Protein AF-0000000073589039 (afdb_homodimer)

Secondary structure (DSSP, 8-state):
-HHHHHHHHHHHHHHHHIIIIITGGGS-SSSSS-HHHHHHHHHHHT-HHHHS--HHHHHHHHHIIIIIHHHHHHHHHHHHH---GGGHHHHHHHHHHHHHHHHHHHHHHHH--GGG-SS----SHHHHHHHHHHHTHHHHHHHHHHHHHHH-TTTS--------/-HHHHHHHHHHHHHHHHIIIIITGGGS-SSSSS-HHHHHHHHHHHT-HHHHS--HHHHHHHHHIIIIIHHHHHHHHHHHHH---GGGHHHHHHHHHHHHHHHHHHHHHHHH--GGG-SS----SHHHHHHHHHHHTHHHHHHHHHHHHHHH-TTTS--------

InterPro domains:
  IPR016964 Sigma intracellular receptor 2 [PIRSF031032] (6-163)
  IPR033118 EXPERA domain [PF05241] (36-149)
  IPR033118 EXPERA domain [PS51751] (3-146)
  IPR051987 Sigma-2 receptor-like [PTHR31204] (6-161)

pLDDT: mean 91.88, std 12.96, range [37.34, 98.94]

Nearest PDB structures (foldseek):
  7m96-assembly1_A  TM=9.604E-01  e=4.848E-14  Bos taurus
  7m94-assembly1_A  TM=9.578E-01  e=1.243E-13  Bos taurus
  7m96-assembly2_C  TM=9.508E-01  e=1.515E-13  Bos taurus
  7mfi-assembly2_C  TM=9.518E-01  e=3.884E-13  Bos taurus
  7m93-assembly2_C  TM=9.582E-01  e=7.396E-13  Bos taurus

Organism: Cairina moschata (NCBI:txid8855)

Solvent-accessible surface area (backbone atoms only — not comparable to full-atom values): 17616 Å² total; per-residue (Å²): 116,65,64,40,49,52,51,19,50,52,29,56,55,43,52,60,47,37,66,60,44,66,44,43,70,78,48,74,85,69,79,76,62,67,58,62,56,41,50,48,50,27,62,74,42,26,36,32,53,67,76,58,55,48,44,36,56,43,39,52,43,49,45,39,63,71,52,44,53,68,40,27,62,55,50,22,48,40,35,66,70,49,90,51,52,82,49,37,63,60,42,38,44,49,19,33,33,44,37,47,54,42,49,23,51,52,34,29,58,73,64,47,80,41,85,79,48,93,46,63,39,43,84,46,71,66,42,31,50,53,38,44,62,69,52,45,60,66,31,53,51,30,49,50,50,34,50,42,43,71,65,33,65,85,49,35,75,69,74,72,73,73,83,121,116,66,65,39,50,53,51,19,51,52,30,56,55,42,51,58,47,38,65,58,42,66,43,44,70,78,47,73,85,62,80,75,63,65,56,62,55,41,51,50,50,26,63,75,44,25,37,32,54,68,76,58,55,48,42,36,57,42,40,51,42,49,43,38,62,70,52,46,52,67,40,28,62,56,51,22,48,41,34,66,70,49,92,50,53,82,49,37,62,60,43,38,43,48,18,32,33,44,37,48,54,42,48,23,51,50,34,30,59,72,64,49,80,38,85,79,47,93,45,64,40,45,82,47,72,67,42,29,49,54,39,45,62,71,52,44,59,65,31,52,50,31,49,49,50,33,50,43,42,71,66,32,67,85,47,34,75,68,74,74,73,72,83,123

Sequence (328 aa):
FFIPRLFALYFVSHVPISLLIDLQPLLPAAGLYPRSLLEWYAVTFRDPMMMQPPEWFKAFMYCEAFLQMPFFPIAAYAFIKGGCKWIRTPAIIYSTHVATSLVAILAHILFHDFSKSEHLGPRTQQERLILLSVYIPYLLIPLLILFTMLYSPQYNQVEKRKRKFFIPRLFALYFVSHVPISLLIDLQPLLPAAGLYPRSLLEWYAVTFRDPMMMQPPEWFKAFMYCEAFLQMPFFPIAAYAFIKGG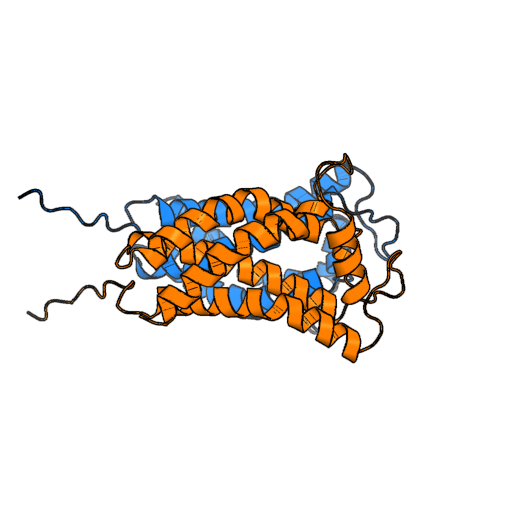CKWIRTPAIIYSTHVATSLVAILAHILFHDFSKSEHLGPRTQQERLILLSVYIPYLLIPLLILFTMLYSPQYNQVEKRKRK

Structure (mmCIF, N/CA/C/O backbone):
data_AF-0000000073589039-model_v1
#
loop_
_entity.id
_entity.type
_entity.pdbx_description
1 polymer 'Transmembrane protein 97'
#
loop_
_atom_site.group_PDB
_atom_site.id
_atom_site.type_symbol
_atom_site.label_atom_id
_atom_site.label_alt_id
_atom_site.label_comp_id
_atom_site.label_asym_id
_atom_site.label_entity_id
_atom_site.label_seq_id
_atom_site.pdbx_PDB_ins_code
_atom_site.Cartn_x
_atom_site.Cartn_y
_atom_site.Cartn_z
_atom_site.occupancy
_atom_site.B_iso_or_equiv
_atom_site.auth_seq_id
_atom_site.auth_comp_id
_atom_site.auth_asym_id
_atom_site.auth_atom_id
_atom_site.pdbx_PDB_model_num
ATOM 1 N N . PHE A 1 1 ? 19.625 15.961 15.617 1 67 1 PHE A N 1
ATOM 2 C CA . PHE A 1 1 ? 20.641 16.016 14.57 1 67 1 PHE A CA 1
ATOM 3 C C . PHE A 1 1 ? 20.828 14.648 13.938 1 67 1 PHE A C 1
ATOM 5 O O . PHE A 1 1 ? 20.844 14.523 12.711 1 67 1 PHE A O 1
ATOM 12 N N . PHE A 1 2 ? 20.75 13.578 14.68 1 84.06 2 PHE A N 1
ATOM 13 C CA . PHE A 1 2 ? 21.062 12.234 14.195 1 84.06 2 PHE A CA 1
ATOM 14 C C . PHE A 1 2 ? 19.938 11.695 13.328 1 84.06 2 PHE A C 1
ATOM 16 O O . PHE A 1 2 ? 20.172 11.195 12.227 1 84.06 2 PHE A O 1
ATOM 23 N N . ILE A 1 3 ? 18.781 12.023 13.672 1 87.19 3 ILE A N 1
ATOM 24 C CA . ILE A 1 3 ? 17.625 11.422 13.008 1 87.19 3 ILE A CA 1
ATOM 25 C C . ILE A 1 3 ? 17.484 12 11.602 1 87.19 3 ILE A C 1
ATOM 27 O O . ILE A 1 3 ? 17.391 11.258 10.625 1 87.19 3 ILE A O 1
ATOM 31 N N . PRO A 1 4 ? 17.703 13.297 11.461 1 90.75 4 PRO A N 1
ATOM 32 C CA . PRO A 1 4 ? 17.609 13.844 10.102 1 90.75 4 PRO A CA 1
ATOM 33 C C . PRO A 1 4 ? 18.734 13.359 9.195 1 90.75 4 PRO A C 1
ATOM 35 O O . PRO A 1 4 ? 18.531 13.18 7.992 1 90.75 4 PRO A O 1
ATOM 38 N N . ARG A 1 5 ? 19.844 13.18 9.734 1 93.5 5 ARG A N 1
ATOM 39 C CA . ARG A 1 5 ? 20.969 12.672 8.953 1 93.5 5 ARG A CA 1
ATOM 40 C C . ARG A 1 5 ? 20.703 11.242 8.484 1 93.5 5 ARG A C 1
ATOM 42 O O . ARG A 1 5 ? 21.062 10.875 7.367 1 93.5 5 ARG A O 1
ATOM 49 N N . LEU A 1 6 ? 20.156 10.438 9.375 1 96.75 6 LEU A N 1
ATOM 50 C CA . LEU A 1 6 ? 19.781 9.07 9.023 1 96.75 6 LEU A CA 1
ATOM 51 C C . LEU A 1 6 ? 18.781 9.07 7.867 1 96.75 6 LEU A C 1
ATOM 53 O O . LEU A 1 6 ? 18.922 8.289 6.922 1 96.75 6 LEU A O 1
ATOM 57 N N . PHE A 1 7 ? 17.828 9.938 7.961 1 97.94 7 PHE A N 1
ATOM 58 C CA . PHE A 1 7 ? 16.844 10.039 6.902 1 97.94 7 PHE A CA 1
ATOM 59 C C . PHE A 1 7 ? 17.484 10.469 5.59 1 97.94 7 PHE A C 1
ATOM 61 O O . PHE A 1 7 ? 17.188 9.906 4.535 1 97.94 7 PHE A O 1
ATOM 68 N N . ALA A 1 8 ? 18.359 11.477 5.699 1 97.62 8 ALA A N 1
ATOM 69 C CA . ALA A 1 8 ? 19.047 11.945 4.5 1 97.62 8 ALA A CA 1
ATOM 70 C C . ALA A 1 8 ? 19.844 10.82 3.852 1 97.62 8 ALA A C 1
ATOM 72 O O . ALA A 1 8 ? 19.797 10.633 2.633 1 97.62 8 ALA A O 1
ATOM 73 N N . LEU A 1 9 ? 20.578 10.102 4.625 1 97.62 9 LEU A N 1
ATOM 74 C CA . LEU A 1 9 ? 21.359 8.992 4.117 1 97.62 9 LEU A CA 1
ATOM 75 C C . LEU A 1 9 ? 20.469 7.938 3.473 1 97.62 9 LEU A C 1
ATOM 77 O O . LEU A 1 9 ? 20.812 7.379 2.428 1 97.62 9 LEU A O 1
ATOM 81 N N . TYR A 1 10 ? 19.406 7.637 4.082 1 98.44 10 TYR A N 1
ATOM 82 C CA . TYR A 1 10 ? 18.438 6.688 3.555 1 98.44 10 TYR A CA 1
ATOM 83 C C . TYR A 1 10 ? 17.969 7.105 2.166 1 98.44 10 TYR A C 1
ATOM 85 O O . TYR A 1 10 ? 18 6.305 1.229 1 98.44 10 TYR A O 1
ATOM 93 N N . PHE A 1 11 ? 17.562 8.336 1.976 1 98.56 11 PHE A N 1
ATOM 94 C CA . PHE A 1 11 ? 17.016 8.797 0.703 1 98.56 11 PHE A CA 1
ATOM 95 C C . PHE A 1 11 ? 18.109 8.883 -0.353 1 98.56 11 PHE A C 1
ATOM 97 O O . PHE A 1 11 ? 17.891 8.523 -1.514 1 98.56 11 PHE A O 1
ATOM 104 N N . VAL A 1 12 ? 19.312 9.344 0.069 1 97.88 12 VAL A N 1
ATOM 105 C CA . VAL A 1 12 ? 20.406 9.453 -0.882 1 97.88 12 VAL A CA 1
ATOM 106 C C . VAL A 1 12 ? 20.797 8.07 -1.387 1 97.88 12 VAL A C 1
ATOM 108 O O . VAL A 1 12 ? 20.984 7.871 -2.59 1 97.88 12 VAL A O 1
ATOM 111 N N . SER A 1 13 ? 20.891 7.105 -0.497 1 97.06 13 SER A N 1
ATOM 112 C CA . SER A 1 13 ? 21.312 5.762 -0.884 1 97.06 13 SER A CA 1
ATOM 113 C C . SER A 1 13 ? 20.219 5.055 -1.687 1 97.06 13 SER A C 1
ATOM 115 O O . SER A 1 13 ? 20.516 4.141 -2.463 1 97.06 13 SER A O 1
ATOM 117 N N . HIS A 1 14 ? 19.016 5.434 -1.485 1 97.19 14 HIS A N 1
ATOM 118 C CA . HIS A 1 14 ? 17.906 4.77 -2.162 1 97.19 14 HIS A CA 1
ATOM 119 C C . HIS A 1 14 ? 17.906 5.09 -3.654 1 97.19 14 HIS A C 1
ATOM 121 O O . HIS A 1 14 ? 17.406 4.301 -4.461 1 97.19 14 HIS A O 1
ATOM 127 N N . VAL A 1 15 ? 18.453 6.27 -4.02 1 95.94 15 VAL A N 1
ATOM 128 C CA . VAL A 1 15 ? 18.453 6.684 -5.422 1 95.94 15 VAL A CA 1
ATOM 129 C C . VAL A 1 15 ? 19.25 5.684 -6.258 1 95.94 15 VAL A C 1
ATOM 131 O O . VAL A 1 15 ? 18.703 5.062 -7.176 1 95.94 15 VAL A O 1
ATOM 134 N N . PRO A 1 16 ? 20.547 5.402 -5.977 1 94 16 PRO A N 1
ATOM 135 C CA . PRO A 1 16 ? 21.266 4.434 -6.801 1 94 16 PRO A CA 1
ATOM 136 C C . PRO A 1 16 ? 20.734 3.012 -6.656 1 94 16 PRO A C 1
ATOM 138 O O . PRO A 1 16 ? 20.75 2.244 -7.621 1 94 16 PRO A O 1
ATOM 141 N N . ILE A 1 17 ? 20.25 2.58 -5.52 1 93.88 17 ILE A N 1
ATOM 142 C CA . ILE A 1 17 ? 19.719 1.24 -5.312 1 93.88 17 ILE A CA 1
ATOM 143 C C . ILE A 1 17 ? 18.469 1.038 -6.184 1 93.88 17 ILE A C 1
ATOM 145 O O . ILE A 1 17 ? 18.344 0.007 -6.844 1 93.88 17 ILE A O 1
ATOM 149 N N . SER A 1 18 ? 17.578 2.049 -6.164 1 95.06 18 SER A N 1
ATOM 150 C CA . SER A 1 18 ? 16.375 1.971 -6.98 1 95.06 18 SER A CA 1
ATOM 151 C C . SER A 1 18 ? 16.719 1.914 -8.469 1 95.06 18 SER A C 1
ATOM 153 O O . SER A 1 18 ? 16.125 1.124 -9.211 1 95.06 18 SER A O 1
ATOM 155 N N . LEU A 1 19 ? 17.703 2.666 -8.938 1 91.88 19 LEU A N 1
ATOM 156 C CA . LEU A 1 19 ? 18.062 2.74 -10.352 1 91.88 19 LEU A CA 1
ATOM 157 C C . LEU A 1 19 ? 18.797 1.48 -10.797 1 91.88 19 LEU A C 1
ATOM 159 O O . LEU A 1 19 ? 18.578 0.986 -11.906 1 91.88 19 LEU A O 1
ATOM 163 N N . LEU A 1 20 ? 19.578 0.882 -9.898 1 90.75 20 LEU A N 1
ATOM 164 C CA . LEU A 1 20 ? 20.469 -0.192 -10.305 1 90.75 20 LEU A CA 1
ATOM 165 C C . LEU A 1 20 ? 19.844 -1.557 -10.039 1 90.75 20 LEU A C 1
ATOM 167 O O . LEU A 1 20 ? 20.266 -2.559 -10.633 1 90.75 20 LEU A O 1
ATOM 171 N N . ILE A 1 21 ? 18.859 -1.586 -9.109 1 92.81 21 ILE A N 1
ATOM 172 C CA . ILE A 1 21 ? 18.328 -2.896 -8.742 1 92.81 21 ILE A CA 1
ATOM 173 C C . ILE A 1 21 ? 16.812 -2.885 -8.844 1 92.81 21 ILE A C 1
ATOM 175 O O . ILE A 1 21 ? 16.234 -3.539 -9.711 1 92.81 21 ILE A O 1
ATOM 179 N N . ASP A 1 22 ? 16.156 -2.021 -8.125 1 94.56 22 ASP A N 1
ATOM 180 C CA . ASP A 1 22 ? 14.719 -2.102 -7.895 1 94.56 22 ASP A CA 1
ATOM 181 C C . ASP A 1 22 ? 13.938 -1.902 -9.195 1 94.56 22 ASP A C 1
ATOM 183 O O . ASP A 1 22 ? 12.914 -2.547 -9.414 1 94.56 22 ASP A O 1
ATOM 187 N N . LEU A 1 23 ? 14.414 -1.067 -10.047 1 95.25 23 LEU A N 1
ATOM 188 C CA . LEU A 1 23 ? 13.609 -0.687 -11.203 1 95.25 23 LEU A CA 1
ATOM 189 C C . LEU A 1 23 ? 14.078 -1.421 -12.461 1 95.25 23 LEU A C 1
ATOM 191 O O . LEU A 1 23 ? 13.445 -1.319 -13.516 1 95.25 23 LEU A O 1
ATOM 195 N N . GLN A 1 24 ? 15.109 -2.221 -12.352 1 93.06 24 GLN A N 1
ATOM 196 C CA . GLN A 1 24 ? 15.68 -2.912 -13.5 1 93.06 24 GLN A CA 1
ATOM 197 C C . GLN A 1 24 ? 14.656 -3.857 -14.133 1 93.06 24 GLN A C 1
ATOM 199 O O . GLN A 1 24 ? 14.609 -3.99 -15.359 1 93.06 24 GLN A O 1
ATOM 204 N N . PRO A 1 25 ? 13.883 -4.477 -13.344 1 93.56 25 PRO A N 1
ATOM 205 C CA . PRO A 1 25 ? 12.922 -5.395 -13.961 1 93.56 25 PRO A CA 1
ATOM 206 C C . PRO A 1 25 ? 11.93 -4.684 -14.883 1 93.56 25 PRO A C 1
ATOM 208 O O . PRO A 1 25 ? 11.289 -5.328 -15.711 1 93.56 25 PRO A O 1
ATOM 211 N N . LEU A 1 26 ? 11.734 -3.438 -14.75 1 93.19 26 LEU A N 1
ATOM 212 C CA . LEU A 1 26 ? 10.797 -2.682 -15.586 1 93.19 26 LEU A CA 1
ATOM 213 C C . LEU A 1 26 ? 11.453 -2.256 -16.891 1 93.19 26 LEU A C 1
ATOM 215 O O . LEU A 1 26 ? 10.773 -1.835 -17.828 1 93.19 26 LEU A O 1
ATOM 219 N N . LEU A 1 27 ? 12.797 -2.318 -16.922 1 87.5 27 LEU A N 1
ATOM 220 C CA . LEU A 1 27 ? 13.539 -1.824 -18.078 1 87.5 27 LEU A CA 1
ATOM 221 C C . LEU A 1 27 ? 13.773 -2.936 -19.094 1 87.5 27 LEU A C 1
ATOM 223 O O . LEU A 1 27 ? 13.914 -4.102 -18.719 1 87.5 27 LEU A O 1
ATOM 227 N N . PRO A 1 28 ? 13.688 -2.492 -20.422 1 78.12 28 PRO A N 1
ATOM 228 C CA . PRO A 1 28 ? 13.961 -3.492 -21.469 1 78.12 28 PRO A CA 1
ATOM 229 C C . PRO A 1 28 ? 15.391 -4.027 -21.391 1 78.12 28 PRO A C 1
ATOM 231 O O . PRO A 1 28 ? 16.281 -3.348 -20.891 1 78.12 28 PRO A O 1
ATOM 234 N N . ALA A 1 29 ? 15.562 -5.266 -21.516 1 66.31 29 ALA A N 1
ATOM 235 C CA . ALA A 1 29 ? 16.844 -5.973 -21.484 1 66.31 29 ALA A CA 1
ATOM 236 C C . ALA A 1 29 ? 17.891 -5.258 -22.328 1 66.31 29 ALA A C 1
ATOM 238 O O . ALA A 1 29 ? 19.078 -5.512 -22.188 1 66.31 29 ALA A O 1
ATOM 239 N N . ALA A 1 30 ? 17.562 -4.211 -22.875 1 57.22 30 ALA A N 1
ATOM 240 C CA . ALA A 1 30 ? 18.453 -3.67 -23.906 1 57.22 30 ALA A CA 1
ATOM 241 C C . ALA A 1 30 ? 19.656 -2.971 -23.266 1 57.22 30 ALA A C 1
ATOM 243 O O . ALA A 1 30 ? 19.547 -1.825 -22.828 1 57.22 30 ALA A O 1
ATOM 244 N N . GLY A 1 31 ? 20.625 -3.664 -22.922 1 58.5 31 GLY A N 1
ATOM 245 C CA . GLY A 1 31 ? 22.047 -3.375 -22.766 1 58.5 31 GLY A CA 1
ATOM 246 C C . GLY A 1 31 ? 22.328 -2.234 -21.812 1 58.5 31 GLY A C 1
ATOM 247 O O . GLY A 1 31 ? 23.484 -1.927 -21.531 1 58.5 31 GLY A O 1
ATOM 248 N N . LEU A 1 32 ? 21.359 -1.539 -21.359 1 54.91 32 LEU A N 1
ATOM 249 C CA . LEU A 1 32 ? 21.766 -0.329 -20.641 1 54.91 32 LEU A CA 1
ATOM 250 C C . LEU A 1 32 ? 22.062 -0.63 -19.188 1 54.91 32 LEU A C 1
ATOM 252 O O . LEU A 1 32 ? 22.812 0.1 -18.531 1 54.91 32 LEU A O 1
ATOM 256 N N . TYR A 1 33 ? 21.438 -1.743 -18.672 1 61.44 33 TYR A N 1
ATOM 257 C CA . TYR A 1 33 ? 21.594 -1.931 -17.234 1 61.44 33 TYR A CA 1
ATOM 258 C C . TYR A 1 33 ? 22.312 -3.242 -16.938 1 61.44 33 TYR A C 1
ATOM 260 O O . TYR A 1 33 ? 22.172 -4.215 -17.688 1 61.44 33 TYR A O 1
ATOM 268 N N . PRO A 1 34 ? 23.312 -3.107 -16.016 1 71.56 34 PRO A N 1
ATOM 269 C CA . PRO A 1 34 ? 24 -4.34 -15.641 1 71.56 34 PRO A CA 1
ATOM 270 C C . PRO A 1 34 ? 23.062 -5.418 -15.125 1 71.56 34 PRO A C 1
ATOM 272 O O . PRO A 1 34 ? 22.859 -5.543 -13.914 1 71.56 34 PRO A O 1
ATOM 275 N N . ARG A 1 35 ? 22.547 -6.098 -15.891 1 83.56 35 ARG A N 1
ATOM 276 C CA . ARG A 1 35 ? 21.641 -7.191 -15.578 1 83.56 35 ARG A CA 1
ATOM 277 C C . ARG A 1 35 ? 22.312 -8.227 -14.68 1 83.56 35 ARG A C 1
ATOM 279 O O . ARG A 1 35 ? 21.641 -8.945 -13.938 1 83.56 35 ARG A O 1
ATOM 286 N N . SER A 1 36 ? 23.562 -8.086 -14.773 1 88.19 36 SER A N 1
ATOM 287 C CA . SER A 1 36 ? 24.328 -9.031 -13.953 1 88.19 36 SER A CA 1
ATOM 288 C C . SER A 1 36 ? 24.141 -8.742 -12.469 1 88.19 36 SER A C 1
ATOM 290 O O . SER A 1 36 ? 24.109 -9.664 -11.656 1 88.19 36 SER A O 1
ATOM 292 N N . LEU A 1 37 ? 23.969 -7.48 -12.141 1 91.06 37 LEU A N 1
ATOM 293 C CA . LEU A 1 37 ? 23.797 -7.117 -10.742 1 91.06 37 LEU A CA 1
ATOM 294 C C . LEU A 1 37 ? 22.438 -7.59 -10.227 1 91.06 37 LEU A C 1
ATOM 296 O O . LEU A 1 37 ? 22.328 -8.102 -9.117 1 91.06 37 LEU A O 1
ATOM 300 N N . LEU A 1 38 ? 21.422 -7.395 -10.961 1 92.38 38 LEU A N 1
ATOM 301 C CA . LEU A 1 38 ? 20.094 -7.863 -10.594 1 92.38 38 LEU A CA 1
ATOM 302 C C . LEU A 1 38 ? 20.062 -9.383 -10.461 1 92.38 38 LEU A C 1
ATOM 304 O O . LEU A 1 38 ? 19.484 -9.914 -9.508 1 92.38 38 LEU A O 1
ATOM 308 N N . GLU A 1 39 ? 20.672 -10.023 -11.398 1 92.25 39 GLU A N 1
ATOM 309 C CA . GLU A 1 39 ? 20.734 -11.484 -11.359 1 92.25 39 GLU A CA 1
ATOM 310 C C . GLU A 1 39 ? 21.484 -11.969 -10.125 1 92.25 39 GLU A C 1
ATOM 312 O O . GLU A 1 39 ? 21.047 -12.906 -9.453 1 92.25 39 GLU A O 1
ATOM 317 N N . TRP A 1 40 ? 22.625 -11.305 -9.914 1 94.56 40 TRP A N 1
ATOM 318 C CA . TRP A 1 40 ? 23.375 -11.648 -8.719 1 94.56 40 TRP A CA 1
ATOM 319 C C . TRP A 1 40 ? 22.531 -11.469 -7.465 1 94.56 40 TRP A C 1
ATOM 321 O O . TRP A 1 40 ? 22.484 -12.344 -6.605 1 94.56 40 TRP A O 1
ATOM 331 N N . TYR A 1 41 ? 21.875 -10.383 -7.324 1 95.75 41 TYR A N 1
ATOM 332 C CA . TYR A 1 41 ? 21 -10.086 -6.195 1 95.75 41 TYR 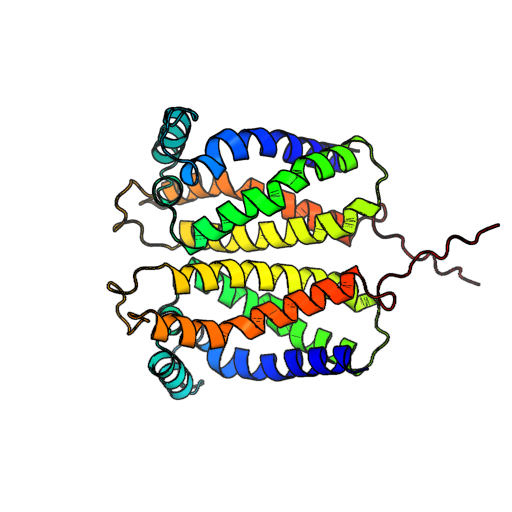A CA 1
ATOM 333 C C . TYR A 1 41 ? 19.922 -11.148 -6.043 1 95.75 41 TYR A C 1
ATOM 335 O O . TYR A 1 41 ? 19.734 -11.688 -4.953 1 95.75 41 TYR A O 1
ATOM 343 N N . ALA A 1 42 ? 19.25 -11.422 -7.121 1 95.44 42 ALA A N 1
ATOM 344 C CA . ALA A 1 42 ? 18.109 -12.328 -7.094 1 95.44 42 ALA A CA 1
ATOM 345 C C . ALA A 1 42 ? 18.531 -13.742 -6.723 1 95.44 42 ALA A C 1
ATOM 347 O O . ALA A 1 42 ? 17.828 -14.438 -5.984 1 95.44 42 ALA A O 1
ATOM 348 N N . VAL A 1 43 ? 19.656 -14.148 -7.219 1 94.5 43 VAL A N 1
ATOM 349 C CA . VAL A 1 43 ? 20.156 -15.492 -6.934 1 94.5 43 VAL A CA 1
ATOM 350 C C . VAL A 1 43 ? 20.672 -15.555 -5.5 1 94.5 43 VAL A C 1
ATOM 352 O O . VAL A 1 43 ? 20.375 -16.484 -4.762 1 94.5 43 VAL A O 1
ATOM 355 N N . THR A 1 44 ? 21.406 -14.547 -5.102 1 96.44 44 THR A N 1
ATOM 356 C CA . THR A 1 44 ? 22.031 -14.516 -3.783 1 96.44 44 THR A CA 1
ATOM 357 C C . THR A 1 44 ? 20.984 -14.531 -2.682 1 96.44 44 THR A C 1
ATOM 359 O O . THR A 1 44 ? 21.109 -15.281 -1.707 1 96.44 44 THR A O 1
ATOM 362 N N . PHE A 1 45 ? 19.969 -13.805 -2.92 1 97.12 45 PHE A N 1
ATOM 363 C CA . PHE A 1 45 ? 18.984 -13.656 -1.848 1 97.12 45 PHE A CA 1
ATOM 364 C C . PHE A 1 45 ? 17.719 -14.438 -2.158 1 97.12 45 PHE A C 1
ATOM 366 O O . PHE A 1 45 ? 16.734 -14.367 -1.416 1 97.12 45 PHE A O 1
ATOM 373 N N . ARG A 1 46 ? 17.688 -15.164 -3.238 1 96.75 46 ARG A N 1
ATOM 374 C CA . ARG A 1 46 ? 16.562 -15.992 -3.648 1 96.75 46 ARG A CA 1
ATOM 375 C C . ARG A 1 46 ? 15.266 -15.172 -3.701 1 96.75 46 ARG A C 1
ATOM 377 O O . ARG A 1 46 ? 14.258 -15.555 -3.1 1 96.75 46 ARG A O 1
ATOM 384 N N . ASP A 1 47 ? 15.305 -14.094 -4.445 1 97.56 47 ASP A N 1
ATOM 385 C CA . ASP A 1 47 ? 14.172 -13.195 -4.637 1 97.56 47 ASP A CA 1
ATOM 386 C C . ASP A 1 47 ? 13.586 -13.336 -6.043 1 97.56 47 ASP A C 1
ATOM 388 O O . ASP A 1 47 ? 13.852 -12.508 -6.914 1 97.56 47 ASP A O 1
ATOM 392 N N . PRO A 1 48 ? 12.703 -14.312 -6.188 1 96.56 48 PRO A N 1
ATOM 393 C CA . PRO A 1 48 ? 12.195 -14.547 -7.539 1 96.56 48 PRO A CA 1
ATOM 394 C C . PRO A 1 48 ? 11.289 -13.422 -8.031 1 96.56 48 PRO A C 1
ATOM 396 O O . PRO A 1 48 ? 11.062 -13.289 -9.242 1 96.56 48 PRO A O 1
ATOM 399 N N . MET A 1 49 ? 10.742 -12.578 -7.137 1 96.62 49 MET A N 1
ATOM 400 C CA . MET A 1 49 ? 9.852 -11.484 -7.527 1 96.62 49 MET A CA 1
ATOM 401 C C . MET A 1 49 ? 10.594 -10.461 -8.391 1 96.62 49 MET A C 1
ATOM 403 O O . MET A 1 49 ? 9.992 -9.836 -9.266 1 96.62 49 MET A O 1
ATOM 407 N N . MET A 1 50 ? 11.914 -10.375 -8.141 1 95.81 50 MET A N 1
ATOM 408 C CA . MET A 1 50 ? 12.711 -9.398 -8.883 1 95.81 50 MET A CA 1
ATOM 409 C C . MET A 1 50 ? 13.039 -9.914 -10.281 1 95.81 50 MET A C 1
ATOM 411 O O . MET A 1 50 ? 13.375 -9.133 -11.172 1 95.81 50 MET A O 1
ATOM 415 N N . MET A 1 51 ? 12.961 -11.203 -10.453 1 93.62 51 MET A N 1
ATOM 416 C CA . MET A 1 51 ? 13.227 -11.805 -11.75 1 93.62 51 MET A CA 1
ATOM 417 C C . MET A 1 51 ? 11.953 -11.891 -12.586 1 93.62 51 MET A C 1
ATOM 419 O O . MET A 1 51 ? 11.992 -11.68 -13.805 1 93.62 51 MET A O 1
ATOM 423 N N . GLN A 1 52 ? 10.891 -12.164 -11.992 1 93.88 52 GLN A N 1
ATOM 424 C CA . GLN A 1 52 ? 9.555 -12.227 -12.586 1 93.88 52 GLN A CA 1
ATOM 425 C C . GLN A 1 52 ? 8.516 -11.578 -11.68 1 93.88 52 GLN A C 1
ATOM 427 O O . GLN A 1 52 ? 7.766 -12.273 -10.992 1 93.88 52 GLN A O 1
ATOM 432 N N . PRO A 1 53 ? 8.453 -10.266 -11.773 1 96.44 53 PRO A N 1
ATOM 433 C CA . PRO A 1 53 ? 7.562 -9.57 -10.844 1 96.44 53 PRO A CA 1
ATOM 434 C C . PRO A 1 53 ? 6.09 -9.875 -11.102 1 96.44 53 PRO A C 1
ATOM 436 O O . PRO A 1 53 ? 5.598 -9.656 -12.211 1 96.44 53 PRO A O 1
ATOM 439 N N . PRO A 1 54 ? 5.414 -10.359 -10.055 1 96.75 54 PRO A N 1
ATOM 440 C CA . PRO A 1 54 ? 3.963 -10.453 -10.219 1 96.75 54 PRO A CA 1
ATOM 441 C C . PRO A 1 54 ? 3.301 -9.086 -10.375 1 96.75 54 PRO A C 1
ATOM 443 O O . PRO A 1 54 ? 3.906 -8.062 -10.047 1 96.75 54 PRO A O 1
ATOM 446 N N . GLU A 1 55 ? 2.102 -9.055 -10.828 1 97.88 55 GLU A N 1
ATOM 447 C CA . GLU A 1 55 ? 1.474 -7.812 -11.273 1 97.88 55 GLU A CA 1
ATOM 448 C C . GLU A 1 55 ? 1.293 -6.836 -10.117 1 97.88 55 GLU A C 1
ATOM 450 O O . GLU A 1 55 ? 1.47 -5.625 -10.281 1 97.88 55 GLU A O 1
ATOM 455 N N . TRP A 1 56 ? 0.85 -7.355 -8.984 1 98.56 56 TRP A N 1
ATOM 456 C CA . TRP A 1 56 ? 0.693 -6.484 -7.824 1 98.56 56 TRP A CA 1
ATOM 457 C C . TRP A 1 56 ? 2.029 -5.871 -7.422 1 98.56 56 TRP A C 1
ATOM 459 O O . TRP A 1 56 ? 2.094 -4.699 -7.051 1 98.56 56 TRP A O 1
ATOM 469 N N . PHE A 1 57 ? 3.137 -6.598 -7.504 1 98.69 57 PHE A N 1
ATOM 470 C CA . PHE A 1 57 ? 4.48 -6.133 -7.188 1 98.69 57 PHE A CA 1
ATOM 471 C C . PHE A 1 57 ? 4.977 -5.156 -8.25 1 98.69 57 PHE A C 1
ATOM 473 O O . PHE A 1 57 ? 5.609 -4.145 -7.922 1 98.69 57 PHE A O 1
ATOM 480 N N . LYS A 1 58 ? 4.695 -5.441 -9.422 1 98.25 58 LYS A N 1
ATOM 481 C CA . LYS A 1 58 ? 5.051 -4.555 -10.523 1 98.25 58 LYS A CA 1
ATOM 482 C C . LYS A 1 58 ? 4.402 -3.184 -10.359 1 98.25 58 LYS A C 1
ATOM 484 O O . LYS A 1 58 ? 5.008 -2.16 -10.688 1 98.25 58 LYS A O 1
ATOM 489 N N . ALA A 1 59 ? 3.211 -3.197 -9.898 1 98.69 59 ALA A N 1
ATOM 490 C CA . ALA A 1 59 ? 2.539 -1.931 -9.617 1 98.69 59 ALA A CA 1
ATOM 491 C C . ALA A 1 59 ? 3.334 -1.101 -8.609 1 98.69 59 ALA A C 1
ATOM 493 O O . ALA A 1 59 ? 3.469 0.115 -8.766 1 98.69 59 ALA A O 1
ATOM 494 N N . PHE A 1 60 ? 3.861 -1.75 -7.605 1 98.81 60 PHE A N 1
ATOM 495 C CA . PHE A 1 60 ? 4.68 -1.053 -6.617 1 98.81 60 PHE A CA 1
ATOM 496 C C . PHE A 1 60 ? 5.965 -0.532 -7.25 1 98.81 60 PHE A C 1
ATOM 498 O O . PHE A 1 60 ? 6.461 0.533 -6.875 1 98.81 60 PHE A O 1
ATOM 505 N N . MET A 1 61 ? 6.496 -1.299 -8.188 1 98.31 61 MET A N 1
ATOM 506 C CA . MET A 1 61 ? 7.695 -0.846 -8.891 1 98.31 61 MET A CA 1
ATOM 507 C C . MET A 1 61 ? 7.414 0.419 -9.695 1 98.31 61 MET A C 1
ATOM 509 O O . MET A 1 61 ? 8.234 1.336 -9.727 1 98.31 61 MET A O 1
ATOM 513 N N . TYR A 1 62 ? 6.316 0.454 -10.297 1 98.44 62 TYR A N 1
ATOM 514 C CA . TYR A 1 62 ? 5.934 1.658 -11.023 1 98.44 62 TYR A CA 1
ATOM 515 C C . TYR A 1 62 ? 5.738 2.832 -10.07 1 98.44 62 TYR A C 1
ATOM 517 O O . TYR A 1 62 ? 6.121 3.963 -10.383 1 98.44 62 TYR A O 1
ATOM 525 N N . CYS A 1 63 ? 5.113 2.582 -8.953 1 98.69 63 CYS A N 1
ATOM 526 C CA . CYS A 1 63 ? 4.984 3.631 -7.945 1 98.69 63 CYS A CA 1
ATOM 527 C C . CYS A 1 63 ? 6.352 4.129 -7.496 1 98.69 63 CYS A C 1
ATOM 529 O O . CYS A 1 63 ? 6.535 5.32 -7.25 1 98.69 63 CYS A O 1
ATOM 531 N N . GLU A 1 64 ? 7.262 3.199 -7.379 1 98.56 64 GLU A N 1
ATOM 532 C CA . GLU A 1 64 ? 8.617 3.604 -7.02 1 98.56 64 GLU A CA 1
ATOM 533 C C . GLU A 1 64 ? 9.227 4.512 -8.086 1 98.56 64 GLU A C 1
ATOM 535 O O . GLU A 1 64 ? 9.812 5.547 -7.77 1 98.56 64 GLU A O 1
ATOM 540 N N . ALA A 1 65 ? 9.031 4.156 -9.281 1 97.62 65 ALA A N 1
ATOM 541 C CA . ALA A 1 65 ? 9.617 4.891 -10.398 1 97.62 65 ALA A CA 1
ATOM 542 C C . ALA A 1 65 ? 9.016 6.285 -10.516 1 97.62 65 ALA A C 1
ATOM 544 O O . ALA A 1 65 ? 9.734 7.266 -10.711 1 97.62 65 ALA A O 1
ATOM 545 N N . PHE A 1 66 ? 7.707 6.41 -10.266 1 97.94 66 PHE A N 1
ATOM 546 C CA . PHE A 1 66 ? 7.035 7.645 -10.648 1 97.94 66 PHE A CA 1
ATOM 547 C C . PHE A 1 66 ? 6.723 8.492 -9.422 1 97.94 66 PHE A C 1
ATOM 549 O O . PHE A 1 66 ? 6.555 9.711 -9.531 1 97.94 66 PHE A O 1
ATOM 556 N N . LEU A 1 67 ? 6.598 7.867 -8.297 1 98.25 67 LEU A N 1
ATOM 557 C CA . LEU A 1 67 ? 6.266 8.617 -7.09 1 98.25 67 LEU A CA 1
ATOM 558 C C . LEU A 1 67 ? 7.473 8.727 -6.164 1 98.25 67 LEU A C 1
ATOM 560 O O . LEU A 1 67 ? 7.879 9.828 -5.797 1 98.25 67 LEU A O 1
ATOM 564 N N . GLN A 1 68 ? 8.125 7.645 -5.91 1 98.62 68 GLN A N 1
ATOM 565 C CA . GLN A 1 68 ? 9.172 7.629 -4.902 1 98.62 68 GLN A CA 1
ATOM 566 C C . GLN A 1 68 ? 10.461 8.242 -5.438 1 98.62 68 GLN A C 1
ATOM 568 O O . GLN A 1 68 ? 11.078 9.078 -4.777 1 98.62 68 GLN A O 1
ATOM 573 N N . MET A 1 69 ? 10.805 7.871 -6.594 1 97.88 69 MET A N 1
ATOM 574 C CA . MET A 1 69 ? 12.102 8.305 -7.125 1 97.88 69 MET A CA 1
ATOM 575 C C . MET A 1 69 ? 12.156 9.82 -7.25 1 97.88 69 MET A C 1
ATOM 577 O O . MET A 1 69 ? 13.141 10.445 -6.852 1 97.88 69 MET A O 1
ATOM 581 N N . PRO A 1 70 ? 11.141 10.492 -7.812 1 97.62 70 PRO A N 1
ATOM 582 C CA . PRO A 1 70 ? 11.148 11.961 -7.82 1 97.62 70 PRO A CA 1
ATOM 583 C C . PRO A 1 70 ? 11.164 12.562 -6.418 1 97.62 70 PRO A C 1
ATOM 585 O O . PRO A 1 70 ? 11.664 13.664 -6.223 1 97.62 70 PRO A O 1
ATOM 588 N N . PHE A 1 71 ? 10.68 11.859 -5.488 1 98.75 71 PHE A N 1
ATOM 589 C CA . PHE A 1 71 ? 10.578 12.367 -4.125 1 98.75 71 PHE A CA 1
ATOM 590 C C . PHE A 1 71 ? 11.906 12.219 -3.395 1 98.75 71 PHE A C 1
ATOM 592 O O . PHE A 1 71 ? 12.219 13 -2.496 1 98.75 71 PHE A O 1
ATOM 599 N N . PHE A 1 72 ? 12.727 11.25 -3.77 1 98.75 72 PHE A N 1
ATOM 600 C CA . PHE A 1 72 ? 13.945 10.93 -3.043 1 98.75 72 PHE A CA 1
ATOM 601 C C . PHE A 1 72 ? 14.859 12.148 -2.941 1 98.75 72 PHE A C 1
ATOM 603 O O . PHE A 1 72 ? 15.281 12.523 -1.847 1 98.75 72 PHE A O 1
ATOM 610 N N . PRO A 1 73 ? 15.156 12.898 -4.02 1 98.06 73 PRO A N 1
ATOM 611 C CA . PRO A 1 73 ? 16.047 14.047 -3.895 1 98.06 73 PRO A CA 1
ATOM 612 C C . PRO A 1 73 ? 15.422 15.203 -3.123 1 98.06 73 PRO A C 1
ATOM 614 O O . PRO A 1 73 ? 16.125 15.961 -2.449 1 98.06 73 PRO A O 1
ATOM 617 N N . ILE A 1 74 ? 14.102 15.336 -3.211 1 98.38 74 ILE A N 1
ATOM 618 C CA . ILE A 1 74 ? 13.391 16.359 -2.465 1 98.38 74 ILE A CA 1
ATOM 619 C C . ILE A 1 74 ? 13.523 16.109 -0.966 1 98.38 74 ILE A C 1
ATOM 621 O O . ILE A 1 74 ? 13.852 17.016 -0.198 1 98.38 74 ILE A O 1
ATOM 625 N N . ALA A 1 75 ? 13.305 14.867 -0.634 1 98.62 75 ALA A N 1
ATOM 626 C CA . ALA A 1 75 ? 13.414 14.5 0.774 1 98.62 75 ALA A CA 1
ATOM 627 C C . ALA A 1 75 ? 14.852 14.625 1.267 1 98.62 75 ALA A C 1
ATOM 629 O O . ALA A 1 75 ? 15.094 15.141 2.361 1 98.62 75 ALA A O 1
ATOM 630 N N . ALA A 1 76 ? 15.789 14.148 0.455 1 98.12 76 ALA A N 1
ATOM 631 C CA . ALA A 1 76 ? 17.203 14.273 0.82 1 98.12 76 ALA A CA 1
ATOM 632 C C . ALA A 1 76 ? 17.562 15.734 1.085 1 98.12 76 ALA A C 1
ATOM 634 O O . ALA A 1 76 ? 18.203 16.047 2.096 1 98.12 76 ALA A O 1
ATOM 635 N N . TYR A 1 77 ? 17.156 16.609 0.231 1 97.94 77 TYR A N 1
ATOM 636 C CA . TYR A 1 77 ? 17.422 18.031 0.396 1 97.94 77 TYR A CA 1
ATOM 637 C C . TYR A 1 77 ? 16.844 18.547 1.707 1 97.94 77 TYR A C 1
ATOM 639 O O . TYR A 1 77 ? 17.531 19.219 2.477 1 97.94 77 TYR A O 1
ATOM 647 N N . ALA A 1 78 ? 15.586 18.266 1.946 1 97.56 78 ALA A N 1
ATOM 648 C CA . ALA A 1 78 ? 14.891 18.766 3.127 1 97.56 78 ALA A CA 1
ATOM 649 C C . ALA A 1 78 ? 15.57 18.297 4.406 1 97.56 78 ALA A C 1
ATOM 651 O O . ALA A 1 78 ? 15.719 19.078 5.359 1 97.56 78 ALA A O 1
ATOM 652 N N . PHE A 1 79 ? 16.016 17.078 4.441 1 97.19 79 PHE A N 1
ATOM 653 C CA . PHE A 1 79 ? 16.578 16.531 5.672 1 97.19 79 PHE A CA 1
ATOM 654 C C . PHE A 1 79 ? 18.031 16.953 5.84 1 97.19 79 PHE A C 1
ATOM 656 O O . PHE A 1 79 ? 18.516 17.062 6.965 1 97.19 79 PHE A O 1
ATOM 663 N N . ILE A 1 80 ? 18.734 17.188 4.734 1 96.94 80 ILE A N 1
ATOM 664 C CA . ILE A 1 80 ? 20.094 17.719 4.812 1 96.94 80 ILE A CA 1
ATOM 665 C C . ILE A 1 80 ? 20.047 19.172 5.273 1 96.94 80 ILE A C 1
ATOM 667 O O . ILE A 1 80 ? 20.812 19.562 6.168 1 96.94 80 ILE A O 1
ATOM 671 N N . LYS A 1 81 ? 19.203 19.969 4.637 1 95.31 81 LYS A N 1
ATOM 672 C CA . LYS A 1 81 ? 19.094 21.391 4.977 1 95.31 81 LYS A CA 1
ATOM 673 C C . LYS A 1 81 ? 18.594 21.578 6.406 1 95.31 81 LYS A C 1
ATOM 675 O O . LYS A 1 81 ? 19.078 22.438 7.129 1 95.31 81 LYS A O 1
ATOM 680 N N . GLY A 1 82 ? 17.641 20.844 6.812 1 91.06 82 GLY A N 1
ATOM 681 C CA . GLY A 1 82 ? 17.031 21 8.133 1 91.06 82 GLY A CA 1
ATOM 682 C C . GLY A 1 82 ? 16.047 22.141 8.211 1 91.06 82 GLY A C 1
ATOM 683 O O . GLY A 1 82 ? 16.094 23.078 7.398 1 91.06 82 GLY A O 1
ATOM 684 N N . GLY A 1 83 ? 15.078 22.016 9.117 1 88.25 83 GLY A N 1
ATOM 685 C CA . GLY A 1 83 ? 14.164 23.109 9.375 1 88.25 83 GLY A CA 1
ATOM 686 C C . GLY A 1 83 ? 13.086 23.25 8.32 1 88.25 83 GLY A C 1
ATOM 687 O O . GLY A 1 83 ? 12.352 24.234 8.297 1 88.25 83 GLY A O 1
ATOM 688 N N . CYS A 1 84 ? 13.031 22.344 7.355 1 93.06 84 CYS A N 1
ATOM 689 C CA . CYS A 1 84 ? 12.023 22.391 6.305 1 93.06 84 CYS A CA 1
ATOM 690 C C . CYS A 1 84 ? 10.719 21.766 6.781 1 93.06 84 CYS A C 1
ATOM 692 O O . CYS A 1 84 ? 10.484 20.578 6.59 1 93.06 84 CYS A O 1
ATOM 694 N N . LYS A 1 85 ? 9.828 22.516 7.277 1 93.88 85 LYS A N 1
ATOM 695 C CA . LYS A 1 85 ? 8.586 22.016 7.844 1 93.88 85 LYS A CA 1
ATOM 696 C C . LYS A 1 85 ? 7.645 21.516 6.75 1 93.88 85 LYS A C 1
ATOM 698 O O . LYS A 1 85 ? 6.781 20.672 7.004 1 93.88 85 LYS A O 1
ATOM 703 N N . TRP A 1 86 ? 7.859 22.109 5.539 1 95.19 86 TRP A N 1
ATOM 704 C CA . TRP A 1 86 ? 6.996 21.734 4.422 1 95.19 86 TRP A CA 1
ATOM 705 C C . TRP A 1 86 ? 7.164 20.266 4.062 1 95.19 86 TRP A C 1
ATOM 707 O O . TRP A 1 86 ? 6.355 19.703 3.314 1 95.19 86 TRP A O 1
ATOM 717 N N . ILE A 1 87 ? 8.141 19.516 4.574 1 97.81 87 ILE A N 1
ATOM 718 C CA . ILE A 1 87 ? 8.43 18.125 4.246 1 97.81 87 ILE A CA 1
ATOM 719 C C . ILE A 1 87 ? 7.465 17.219 4.996 1 97.81 87 ILE A C 1
ATOM 721 O O . ILE A 1 87 ? 7.336 16.031 4.668 1 97.81 87 ILE A O 1
ATOM 725 N N . ARG A 1 88 ? 6.773 17.672 6.012 1 97.56 88 ARG A N 1
ATOM 726 C CA . ARG A 1 88 ? 5.953 16.844 6.898 1 97.56 88 ARG A CA 1
ATOM 727 C C . ARG A 1 88 ? 4.902 16.078 6.105 1 97.56 88 ARG A C 1
ATOM 729 O O . ARG A 1 88 ? 4.844 14.852 6.176 1 97.56 88 ARG A O 1
ATOM 736 N N . THR A 1 89 ? 4.121 16.781 5.324 1 98.19 89 THR A N 1
ATOM 737 C CA . THR A 1 89 ? 2.998 16.156 4.641 1 98.19 89 THR A CA 1
ATOM 738 C C . THR A 1 89 ? 3.492 15.188 3.562 1 98.19 89 THR A C 1
ATOM 740 O O . THR A 1 89 ? 3.098 14.023 3.537 1 98.19 89 THR A O 1
ATOM 743 N N . PRO A 1 90 ? 4.445 15.609 2.678 1 98.56 90 PRO A N 1
ATOM 744 C CA . PRO A 1 90 ? 4.934 14.641 1.695 1 98.56 90 PRO A CA 1
ATOM 745 C C . PRO A 1 90 ? 5.617 13.438 2.342 1 98.56 90 PRO A C 1
ATOM 747 O O . PRO A 1 90 ? 5.539 12.32 1.817 1 98.56 90 PRO A O 1
ATOM 750 N N . ALA A 1 91 ? 6.258 13.68 3.438 1 98.62 91 ALA A N 1
ATOM 751 C CA . ALA A 1 91 ? 6.918 12.578 4.125 1 98.62 91 ALA A CA 1
ATOM 752 C C . ALA A 1 91 ? 5.898 11.609 4.719 1 98.62 91 ALA A C 1
ATOM 754 O O . ALA A 1 91 ? 6.125 10.391 4.734 1 98.62 91 ALA A O 1
ATOM 755 N N . ILE A 1 92 ? 4.797 12.109 5.207 1 98.81 92 ILE A N 1
ATOM 756 C CA . ILE A 1 92 ? 3.725 11.258 5.719 1 98.81 92 ILE A CA 1
ATOM 757 C C . ILE A 1 92 ? 3.152 10.406 4.586 1 98.81 92 ILE A C 1
ATOM 759 O O . ILE A 1 92 ? 2.961 9.203 4.742 1 98.81 92 ILE A O 1
ATOM 763 N N . ILE A 1 93 ? 2.938 11.039 3.479 1 98.94 93 ILE A N 1
ATOM 764 C CA . ILE A 1 93 ? 2.398 10.336 2.318 1 98.94 93 ILE A CA 1
ATOM 765 C C . ILE A 1 93 ? 3.385 9.266 1.859 1 98.94 93 ILE A C 1
ATOM 767 O O . ILE A 1 93 ? 3.01 8.102 1.672 1 98.94 93 ILE A O 1
ATOM 771 N N . TYR A 1 94 ? 4.633 9.672 1.76 1 98.94 94 TYR A N 1
ATOM 772 C CA . TYR A 1 94 ? 5.684 8.758 1.324 1 98.94 94 TYR A CA 1
ATOM 773 C C . TYR A 1 94 ? 5.801 7.57 2.271 1 98.94 94 TYR A C 1
ATOM 775 O O . TYR A 1 94 ? 5.793 6.418 1.835 1 98.94 94 TYR A O 1
ATOM 783 N N . SER A 1 95 ? 5.926 7.867 3.512 1 98.88 95 SER A N 1
ATOM 784 C CA . SER A 1 95 ? 6.168 6.82 4.504 1 98.88 95 SER A CA 1
ATOM 785 C C . SER A 1 95 ? 4.988 5.859 4.59 1 98.88 95 SER A C 1
ATOM 787 O O . SER A 1 95 ? 5.176 4.645 4.699 1 98.88 95 SER A O 1
ATOM 789 N N . THR A 1 96 ? 3.771 6.391 4.527 1 98.94 96 THR A N 1
ATOM 790 C CA . THR A 1 96 ? 2.578 5.555 4.547 1 98.94 96 THR A CA 1
ATOM 791 C C . THR A 1 96 ? 2.529 4.648 3.32 1 98.94 96 THR A C 1
ATOM 793 O O . THR A 1 96 ? 2.27 3.451 3.438 1 98.94 96 THR A O 1
ATOM 796 N N . HIS A 1 97 ? 2.799 5.207 2.174 1 98.94 97 HIS A N 1
ATOM 797 C CA . HIS A 1 97 ? 2.822 4.469 0.915 1 98.94 97 HIS A CA 1
ATOM 798 C C . HIS A 1 97 ? 3.824 3.322 0.963 1 98.94 97 HIS A C 1
ATOM 800 O O . HIS A 1 97 ? 3.484 2.182 0.64 1 98.94 97 HIS A O 1
ATOM 806 N N . VAL A 1 98 ? 5.008 3.617 1.44 1 98.88 98 VAL A N 1
ATOM 807 C CA . VAL A 1 98 ? 6.074 2.621 1.441 1 98.88 98 VAL A CA 1
ATOM 808 C C . VAL A 1 98 ? 5.781 1.552 2.492 1 98.88 98 VAL A C 1
ATOM 810 O O . VAL A 1 98 ? 5.953 0.357 2.234 1 98.88 98 VAL A O 1
ATOM 813 N N . ALA A 1 99 ? 5.332 1.997 3.641 1 98.88 99 ALA A N 1
ATOM 814 C CA . ALA A 1 99 ? 4.996 1.021 4.676 1 98.88 99 ALA A CA 1
ATOM 815 C C . ALA A 1 99 ? 3.906 0.068 4.199 1 98.88 99 ALA A C 1
ATOM 817 O O . ALA A 1 99 ? 3.994 -1.144 4.414 1 98.88 99 ALA A O 1
ATOM 818 N N . THR A 1 100 ? 2.928 0.611 3.543 1 98.94 100 THR A N 1
ATOM 819 C CA . THR A 1 100 ? 1.836 -0.208 3.029 1 98.94 100 THR A CA 1
ATOM 820 C C . THR A 1 100 ? 2.352 -1.218 2.008 1 98.94 100 THR A C 1
ATOM 822 O O . THR A 1 100 ? 2.012 -2.402 2.07 1 98.94 100 THR A O 1
ATOM 825 N N . SER A 1 101 ? 3.168 -0.783 1.058 1 98.88 101 SER A N 1
ATOM 826 C CA . SER A 1 101 ? 3.699 -1.677 0.033 1 98.88 101 SER A CA 1
ATOM 827 C C . SER A 1 101 ? 4.551 -2.781 0.649 1 98.88 101 SER A C 1
ATOM 829 O O . SER A 1 101 ? 4.43 -3.949 0.271 1 98.88 101 SER A O 1
ATOM 831 N N . LEU A 1 102 ? 5.332 -2.426 1.665 1 98.88 102 LEU A N 1
ATOM 832 C CA . LEU A 1 102 ? 6.27 -3.385 2.238 1 98.88 102 LEU A CA 1
ATOM 833 C C . LEU A 1 102 ? 5.543 -4.406 3.105 1 98.88 102 LEU A C 1
ATOM 835 O O . LEU A 1 102 ? 5.973 -5.555 3.211 1 98.88 102 LEU A O 1
ATOM 839 N N . VAL A 1 103 ? 4.426 -4.047 3.709 1 98.75 103 VAL A N 1
ATOM 840 C CA . VAL A 1 103 ? 3.645 -5.008 4.48 1 98.75 103 VAL A CA 1
ATOM 841 C C . VAL A 1 103 ? 3.176 -6.141 3.568 1 98.75 103 VAL A C 1
ATOM 843 O O . VAL A 1 103 ? 3.266 -7.316 3.934 1 98.75 103 VAL A O 1
ATOM 846 N N . ALA A 1 104 ? 2.738 -5.789 2.4 1 98.75 104 ALA A N 1
ATOM 847 C CA . ALA A 1 104 ? 2.307 -6.797 1.436 1 98.75 104 ALA A CA 1
ATOM 848 C C . ALA A 1 104 ? 3.482 -7.652 0.972 1 98.75 104 ALA A C 1
ATOM 850 O O . ALA A 1 104 ? 3.369 -8.875 0.876 1 98.75 104 ALA A O 1
ATOM 851 N N . ILE A 1 105 ? 4.59 -7.039 0.705 1 98.88 105 ILE A N 1
ATOM 852 C CA . ILE A 1 105 ? 5.777 -7.73 0.209 1 98.88 105 ILE A CA 1
ATOM 853 C C . ILE A 1 105 ? 6.293 -8.695 1.271 1 98.88 105 ILE A C 1
ATOM 855 O O . ILE A 1 105 ? 6.586 -9.859 0.971 1 98.88 105 ILE A O 1
ATOM 859 N N . LEU A 1 106 ? 6.367 -8.227 2.504 1 98.69 106 LEU A N 1
ATOM 860 C CA . LEU A 1 106 ? 6.879 -9.062 3.582 1 98.69 106 LEU A CA 1
ATOM 861 C C . LEU A 1 106 ? 5.949 -10.25 3.836 1 98.69 106 LEU A C 1
ATOM 863 O O . LEU A 1 106 ? 6.414 -11.359 4.09 1 98.69 106 LEU A O 1
ATOM 867 N N . ALA A 1 107 ? 4.668 -9.992 3.771 1 98.56 107 ALA A N 1
ATOM 868 C CA . ALA A 1 107 ? 3.711 -11.086 3.932 1 98.56 107 ALA A CA 1
ATOM 869 C C . ALA A 1 107 ? 3.883 -12.133 2.832 1 98.56 107 ALA A C 1
ATOM 871 O O . ALA A 1 107 ? 3.824 -13.336 3.096 1 98.56 107 ALA A O 1
ATOM 872 N N . HIS A 1 108 ? 4.059 -11.672 1.625 1 98.38 108 HIS A N 1
ATOM 873 C CA . HIS A 1 108 ? 4.281 -12.586 0.512 1 98.38 108 HIS A CA 1
ATOM 874 C C . HIS A 1 108 ? 5.551 -13.406 0.721 1 98.38 108 HIS A C 1
ATOM 876 O O . HIS A 1 108 ? 5.551 -14.625 0.515 1 98.38 108 HIS A O 1
ATOM 882 N N . ILE A 1 109 ? 6.594 -12.812 1.157 1 98.19 109 ILE A N 1
ATOM 883 C CA . ILE A 1 109 ? 7.863 -13.484 1.389 1 98.19 109 ILE A CA 1
ATOM 884 C C . ILE A 1 109 ? 7.699 -14.531 2.486 1 98.19 109 ILE A C 1
ATOM 886 O O . ILE A 1 109 ? 8.188 -15.656 2.359 1 98.19 109 ILE A O 1
ATOM 890 N N . LEU A 1 110 ? 7.004 -14.227 3.51 1 97.69 110 LEU A N 1
ATOM 891 C CA . LEU A 1 110 ? 6.902 -15.078 4.691 1 97.69 110 LEU A CA 1
ATOM 892 C C . LEU A 1 110 ? 5.984 -16.266 4.43 1 97.69 110 LEU A C 1
ATOM 894 O O . LEU A 1 110 ? 6.227 -17.359 4.938 1 97.69 110 LEU A O 1
ATOM 898 N N . PHE A 1 111 ? 4.98 -16.094 3.529 1 97.12 111 PHE A N 1
ATOM 899 C CA . PHE A 1 111 ? 3.924 -17.094 3.615 1 97.12 111 PHE A CA 1
ATOM 900 C C . PHE A 1 111 ? 3.613 -17.672 2.24 1 97.12 111 PHE A C 1
ATOM 902 O O . PHE A 1 111 ? 2.922 -18.688 2.131 1 97.12 111 PHE A O 1
ATOM 909 N N . HIS A 1 112 ? 4.098 -17.031 1.188 1 96.31 112 HIS A N 1
ATOM 910 C CA . HIS A 1 112 ? 3.809 -17.531 -0.152 1 96.31 112 HIS A CA 1
ATOM 911 C C . HIS A 1 112 ? 4.547 -18.828 -0.428 1 96.31 112 HIS A C 1
ATOM 913 O O . HIS A 1 112 ? 5.695 -19 -0.016 1 96.31 112 HIS A O 1
ATOM 919 N N . ASP A 1 113 ? 3.891 -19.75 -1.118 1 94.06 113 ASP A N 1
ATOM 920 C CA . ASP A 1 113 ? 4.527 -20.984 -1.582 1 94.06 113 ASP A CA 1
ATOM 921 C C . ASP A 1 113 ? 5.332 -20.734 -2.855 1 94.06 113 ASP A C 1
ATOM 923 O O . ASP A 1 113 ? 4.766 -20.609 -3.941 1 94.06 113 ASP A O 1
ATOM 927 N N . PHE A 1 114 ? 6.613 -20.734 -2.758 1 94.56 114 PHE A N 1
ATOM 928 C CA . PHE A 1 114 ? 7.492 -20.406 -3.879 1 94.56 114 PHE A CA 1
ATOM 929 C C . PHE A 1 114 ? 7.867 -21.672 -4.648 1 94.56 114 PHE A C 1
ATOM 931 O O . PHE A 1 114 ? 8.68 -21.625 -5.574 1 94.56 114 PHE A O 1
ATOM 938 N N . SER A 1 115 ? 7.32 -22.781 -4.332 1 90.06 115 SER A N 1
ATOM 939 C CA . SER A 1 115 ? 7.684 -24.047 -4.965 1 90.06 115 SER A CA 1
ATOM 940 C C . SER A 1 115 ? 7.281 -24.062 -6.434 1 90.06 115 SER A C 1
ATOM 942 O O . SER A 1 115 ? 7.879 -24.781 -7.238 1 90.06 115 SER A O 1
ATOM 944 N N . LYS A 1 116 ? 6.328 -23.203 -6.77 1 83.44 116 LYS A N 1
ATOM 945 C CA . LYS A 1 116 ? 5.836 -23.203 -8.141 1 83.44 116 LYS A CA 1
ATOM 946 C C . LYS A 1 116 ? 6.496 -22.109 -8.961 1 83.44 116 LYS A C 1
ATOM 948 O O . LYS A 1 116 ? 6.176 -21.922 -10.141 1 83.44 116 LYS A O 1
ATOM 953 N N . SER A 1 117 ? 7.426 -21.422 -8.375 1 86.75 117 SER A N 1
ATOM 954 C CA . SER A 1 117 ? 8.094 -20.328 -9.07 1 86.75 117 SER A CA 1
ATOM 955 C C . SER A 1 117 ? 9.07 -20.844 -10.117 1 86.75 117 SER A C 1
ATOM 957 O O . SER A 1 117 ? 9.695 -21.891 -9.922 1 86.75 117 SER A O 1
ATOM 959 N N . GLU A 1 118 ? 9.141 -20.156 -11.195 1 87.56 118 GLU A N 1
ATOM 960 C CA . GLU A 1 118 ? 10.094 -20.484 -12.242 1 87.56 118 GLU A CA 1
ATOM 961 C C . GLU A 1 118 ? 11.523 -20.219 -11.797 1 87.56 118 GLU A C 1
ATOM 963 O O . GLU A 1 118 ? 12.453 -20.906 -12.227 1 87.56 118 GLU A O 1
ATOM 968 N N . HIS A 1 119 ? 11.656 -19.219 -11 1 89.38 119 HIS A N 1
ATOM 969 C CA . HIS A 1 119 ? 12.977 -18.844 -10.5 1 89.38 119 HIS A CA 1
ATOM 970 C C . HIS A 1 119 ? 13.141 -19.25 -9.039 1 89.38 119 HIS A C 1
ATOM 972 O O . HIS A 1 119 ? 12.156 -19.469 -8.336 1 89.38 119 HIS A O 1
ATOM 978 N N . LEU A 1 120 ? 14.422 -19.297 -8.672 1 90.12 120 LEU A N 1
ATOM 979 C CA . LEU A 1 120 ? 14.742 -19.766 -7.328 1 90.12 120 LEU A CA 1
ATOM 980 C C . LEU A 1 120 ? 14.164 -18.828 -6.273 1 90.12 120 LEU A C 1
ATOM 982 O O . LEU A 1 120 ? 14.477 -17.625 -6.258 1 90.12 120 LEU A O 1
ATOM 986 N N . GLY A 1 121 ? 13.266 -19.375 -5.5 1 94.19 121 GLY A N 1
ATOM 987 C CA . GLY A 1 121 ? 12.711 -18.656 -4.359 1 94.19 121 GLY A CA 1
ATOM 988 C C . GLY A 1 121 ? 13.141 -19.234 -3.027 1 94.19 121 GLY A C 1
ATOM 989 O O . GLY A 1 121 ? 13.82 -20.266 -2.979 1 94.19 121 GLY A O 1
ATOM 990 N N . PRO A 1 122 ? 12.828 -18.484 -1.986 1 96.5 122 PRO A N 1
ATOM 991 C CA . PRO A 1 122 ? 13.156 -19.031 -0.666 1 96.5 122 PRO A CA 1
ATOM 992 C C . PRO A 1 122 ? 12.305 -20.234 -0.293 1 96.5 122 PRO A C 1
ATOM 994 O O . PRO A 1 122 ? 11.07 -20.156 -0.323 1 96.5 122 PRO A O 1
ATOM 997 N N . ARG A 1 123 ? 12.977 -21.359 0.079 1 92.44 123 ARG A N 1
ATOM 998 C CA . ARG A 1 123 ? 12.273 -22.609 0.347 1 92.44 123 ARG A CA 1
ATOM 999 C C . ARG A 1 123 ? 12.266 -22.922 1.839 1 92.44 123 ARG A C 1
ATOM 1001 O O . ARG A 1 123 ? 11.328 -23.531 2.344 1 92.44 123 ARG A O 1
ATOM 1008 N N . THR A 1 124 ? 13.344 -22.5 2.428 1 95.38 124 THR A N 1
ATOM 1009 C CA . THR A 1 124 ? 13.438 -22.75 3.861 1 95.38 124 THR A CA 1
ATOM 1010 C C . THR A 1 124 ? 13.117 -21.484 4.652 1 95.38 124 THR A C 1
ATOM 1012 O O . THR A 1 124 ? 13.125 -20.375 4.102 1 95.38 124 THR A O 1
ATOM 1015 N N . GLN A 1 125 ? 12.852 -21.703 5.941 1 96.5 125 GLN A N 1
ATOM 1016 C CA . GLN A 1 125 ? 12.586 -20.562 6.824 1 96.5 125 GLN A CA 1
ATOM 1017 C C . GLN A 1 125 ? 13.805 -19.656 6.922 1 96.5 125 GLN A C 1
ATOM 1019 O O . GLN A 1 125 ? 13.656 -18.422 6.992 1 96.5 125 GLN A O 1
ATOM 1024 N N . GLN A 1 126 ? 14.945 -20.234 6.941 1 97.5 126 GLN A N 1
ATOM 1025 C CA . GLN A 1 126 ? 16.172 -19.438 7.004 1 97.5 126 GLN A CA 1
ATOM 1026 C C . GLN A 1 126 ? 16.328 -18.562 5.766 1 97.5 126 GLN A C 1
ATOM 1028 O O . GLN A 1 126 ? 16.672 -17.391 5.867 1 97.5 126 GLN A O 1
ATOM 1033 N N . GLU A 1 127 ? 16.062 -19.156 4.625 1 97.56 127 GLU A N 1
ATOM 1034 C CA . GLU A 1 127 ? 16.156 -18.406 3.379 1 97.56 127 GLU A CA 1
ATOM 1035 C C . GLU A 1 127 ? 15.133 -17.266 3.344 1 97.56 127 GLU A C 1
ATOM 1037 O O . GLU A 1 127 ? 15.43 -16.172 2.873 1 97.56 127 GLU A O 1
ATOM 1042 N N . ARG A 1 128 ? 13.961 -17.516 3.814 1 98 128 ARG A N 1
ATOM 1043 C CA . ARG A 1 128 ? 12.93 -16.484 3.91 1 98 128 ARG A CA 1
ATOM 1044 C C . ARG A 1 128 ? 13.383 -15.344 4.812 1 98 128 ARG A C 1
ATOM 1046 O O . ARG A 1 128 ? 13.195 -14.172 4.477 1 98 128 ARG A O 1
ATOM 1053 N N . LEU A 1 129 ? 13.969 -15.68 5.922 1 98.06 129 LEU A N 1
ATOM 1054 C CA . LEU A 1 129 ? 14.414 -14.664 6.871 1 98.06 129 LEU A CA 1
ATOM 1055 C C . LEU A 1 129 ? 15.562 -13.844 6.293 1 98.06 129 LEU A C 1
ATOM 1057 O O . LEU A 1 129 ? 15.672 -12.648 6.562 1 98.06 129 LEU A O 1
ATOM 1061 N N . ILE A 1 130 ? 16.406 -14.445 5.527 1 98.38 130 ILE A N 1
ATOM 1062 C CA . ILE A 1 130 ? 17.5 -13.727 4.875 1 98.38 130 ILE A CA 1
ATOM 1063 C C . ILE A 1 130 ? 16.922 -12.719 3.885 1 98.38 130 ILE A C 1
ATOM 1065 O O . ILE A 1 130 ? 17.312 -11.547 3.887 1 98.38 130 ILE A O 1
ATOM 1069 N N . LEU A 1 131 ? 15.984 -13.195 3.07 1 98.44 131 LEU A N 1
ATOM 1070 C CA . LEU A 1 131 ? 15.344 -12.273 2.137 1 98.44 131 LEU A CA 1
ATOM 1071 C C . LEU A 1 131 ? 14.602 -11.172 2.881 1 98.44 131 LEU A C 1
ATOM 1073 O O . LEU A 1 131 ? 14.68 -10 2.506 1 98.44 131 LEU A O 1
ATOM 1077 N N . LEU A 1 132 ? 13.953 -11.531 3.945 1 98.44 132 LEU A N 1
ATOM 1078 C CA . LEU A 1 132 ? 13.25 -10.562 4.781 1 98.44 132 LEU A CA 1
ATOM 1079 C C . LEU A 1 132 ? 14.211 -9.492 5.297 1 98.44 132 LEU A C 1
ATOM 1081 O O . LEU A 1 132 ? 13.852 -8.312 5.359 1 98.44 132 LEU A O 1
ATOM 1085 N N . SER A 1 133 ? 15.383 -9.859 5.66 1 98 133 SER A N 1
ATOM 1086 C CA . SER A 1 133 ? 16.344 -8.93 6.23 1 98 133 SER A CA 1
ATOM 1087 C C . SER A 1 133 ? 16.781 -7.879 5.211 1 98 133 SER A C 1
ATOM 1089 O O . SER A 1 133 ? 17.219 -6.789 5.578 1 98 133 SER A O 1
ATOM 1091 N N . VAL A 1 134 ? 16.672 -8.219 3.955 1 97.62 134 VAL A N 1
ATOM 1092 C CA . VAL A 1 134 ? 16.984 -7.277 2.885 1 97.62 134 VAL A CA 1
ATOM 1093 C C . VAL A 1 134 ? 15.898 -6.207 2.811 1 97.62 134 VAL A C 1
ATOM 1095 O O . VAL A 1 134 ? 16.188 -5.031 2.576 1 97.62 134 VAL A O 1
ATOM 1098 N N . TYR A 1 135 ? 14.641 -6.566 3.08 1 98.38 135 TYR A N 1
ATOM 1099 C CA . TYR A 1 135 ? 13.492 -5.688 2.871 1 98.38 135 TYR A CA 1
ATOM 1100 C C . TYR A 1 135 ? 13.148 -4.93 4.148 1 98.38 135 TYR A C 1
ATOM 1102 O O . TYR A 1 135 ? 12.625 -3.814 4.094 1 98.38 135 TYR A O 1
ATOM 1110 N N . ILE A 1 136 ? 13.484 -5.359 5.266 1 98.25 136 ILE A N 1
ATOM 1111 C CA . ILE A 1 136 ? 12.984 -4.891 6.551 1 98.25 136 ILE A CA 1
ATOM 1112 C C . ILE A 1 136 ? 13.469 -3.465 6.805 1 98.25 136 ILE A C 1
ATOM 1114 O O . ILE A 1 136 ? 12.703 -2.617 7.273 1 98.25 136 ILE A O 1
ATOM 1118 N N . PRO A 1 137 ? 14.734 -3.115 6.48 1 97 137 PRO A N 1
ATOM 1119 C CA . PRO A 1 137 ? 15.156 -1.73 6.699 1 97 137 PRO A CA 1
ATOM 1120 C C . PRO A 1 137 ? 14.312 -0.724 5.926 1 97 137 PRO A C 1
ATOM 1122 O O . PRO A 1 137 ? 14.086 0.394 6.398 1 97 137 PRO A O 1
ATOM 1125 N N . TYR A 1 138 ? 13.844 -1.146 4.859 1 97.75 138 TYR A N 1
ATOM 1126 C CA . TYR A 1 138 ? 13.055 -0.268 3.996 1 97.75 138 TYR A CA 1
ATOM 1127 C C . TYR A 1 138 ? 11.625 -0.142 4.508 1 97.75 138 TYR A C 1
ATOM 1129 O O . TYR A 1 138 ? 10.844 0.664 3.992 1 97.75 138 TYR A O 1
ATOM 1137 N N . LEU A 1 139 ? 11.281 -0.905 5.469 1 98.62 139 LEU A N 1
ATOM 1138 C CA . LEU A 1 139 ? 10.047 -0.695 6.211 1 98.62 139 LEU A CA 1
ATOM 1139 C C . LEU A 1 139 ? 10.297 0.132 7.465 1 98.62 139 LEU A C 1
ATOM 1141 O O . LEU A 1 139 ? 9.547 1.07 7.758 1 98.62 139 LEU A O 1
ATOM 1145 N N . LEU A 1 140 ? 11.383 -0.185 8.164 1 98.5 140 LEU A N 1
ATOM 1146 C CA . LEU A 1 140 ? 11.648 0.397 9.477 1 98.5 140 LEU A CA 1
ATOM 1147 C C . LEU A 1 140 ? 11.93 1.892 9.359 1 98.5 140 LEU A C 1
ATOM 1149 O O . LEU A 1 140 ? 11.453 2.682 10.18 1 98.5 140 LEU A O 1
ATOM 1153 N N . ILE A 1 141 ? 12.633 2.309 8.352 1 98.38 141 ILE A N 1
ATOM 1154 C CA . ILE A 1 141 ? 13.016 3.711 8.234 1 98.38 141 ILE A CA 1
ATOM 1155 C C . ILE A 1 141 ? 11.789 4.551 7.871 1 98.38 141 ILE A C 1
ATOM 1157 O O . ILE A 1 141 ? 11.516 5.566 8.508 1 98.38 141 ILE A O 1
ATOM 1161 N N . PRO A 1 142 ? 11.016 4.152 6.902 1 98.62 142 PRO A N 1
ATOM 1162 C CA . PRO A 1 142 ? 9.789 4.898 6.641 1 98.62 142 PRO A CA 1
ATOM 1163 C C . PRO A 1 142 ? 8.867 4.957 7.855 1 98.62 142 PRO A C 1
ATOM 1165 O O . PRO A 1 142 ? 8.219 5.98 8.094 1 98.62 142 PRO A O 1
ATOM 1168 N N . LEU A 1 143 ? 8.805 3.906 8.617 1 98.81 143 LEU A N 1
ATOM 1169 C CA . LEU A 1 143 ? 8 3.949 9.836 1 98.81 143 LEU A CA 1
ATOM 1170 C C . LEU A 1 143 ? 8.562 4.961 10.828 1 98.81 143 LEU A C 1
ATOM 1172 O O . LEU A 1 143 ? 7.809 5.656 11.508 1 98.81 143 LEU A O 1
ATOM 1176 N N . LEU A 1 144 ? 9.844 4.996 10.914 1 98.5 144 LEU A N 1
ATOM 1177 C CA . LEU A 1 144 ? 10.484 5.984 11.773 1 98.5 144 LEU A CA 1
ATOM 1178 C C . LEU A 1 144 ? 10.219 7.398 11.273 1 98.5 144 LEU A C 1
ATOM 1180 O O . LEU A 1 144 ? 9.984 8.305 12.078 1 98.5 144 LEU A O 1
ATOM 1184 N N . ILE A 1 145 ? 10.266 7.586 9.961 1 98.38 145 ILE A N 1
ATOM 1185 C CA . ILE A 1 145 ? 9.945 8.883 9.375 1 98.38 145 ILE A CA 1
ATOM 1186 C C . ILE A 1 145 ? 8.508 9.273 9.727 1 98.38 145 ILE A C 1
ATOM 1188 O O . ILE A 1 145 ? 8.258 10.391 10.188 1 98.38 145 ILE A O 1
ATOM 1192 N N . LEU A 1 146 ? 7.633 8.375 9.57 1 98.56 146 LEU A N 1
ATOM 1193 C CA . LEU A 1 146 ? 6.234 8.633 9.891 1 98.56 146 LEU A CA 1
ATOM 1194 C C . LEU A 1 146 ? 6.074 9.016 11.359 1 98.56 146 LEU A C 1
ATOM 1196 O O . LEU A 1 146 ? 5.426 10.016 11.672 1 98.56 146 LEU A O 1
ATOM 1200 N N . PHE A 1 147 ? 6.703 8.242 12.18 1 98.19 147 PHE A N 1
ATOM 1201 C CA . PHE A 1 147 ? 6.648 8.508 13.609 1 98.19 147 PHE A CA 1
ATOM 1202 C C . PHE A 1 147 ? 7.203 9.883 13.93 1 98.19 147 PHE A C 1
ATOM 1204 O O . PHE A 1 147 ? 6.621 10.625 14.727 1 98.19 147 PHE A O 1
ATOM 1211 N N . THR A 1 148 ? 8.281 10.242 13.328 1 97.12 148 THR A N 1
ATOM 1212 C CA . THR A 1 148 ? 8.93 11.531 13.555 1 97.12 148 THR A CA 1
ATOM 1213 C C . THR A 1 148 ? 8.031 12.672 13.078 1 97.12 148 THR A C 1
ATOM 1215 O O . THR A 1 148 ? 7.879 13.672 13.781 1 97.12 148 THR A O 1
ATOM 1218 N N . MET A 1 149 ? 7.398 12.539 11.922 1 97.06 149 MET A N 1
ATOM 1219 C CA . MET A 1 149 ? 6.504 13.578 11.414 1 97.06 149 MET A CA 1
ATOM 1220 C C . MET A 1 149 ? 5.305 13.758 12.336 1 97.06 149 MET A C 1
ATOM 1222 O O . MET A 1 149 ? 4.77 14.859 12.461 1 97.06 149 MET A O 1
ATOM 1226 N N . LEU A 1 150 ? 4.891 12.688 12.977 1 96.94 150 LEU A N 1
ATOM 1227 C CA . LEU A 1 150 ? 3.662 12.719 13.758 1 96.94 150 LEU A CA 1
ATOM 1228 C C . LEU A 1 150 ? 3.932 13.25 15.164 1 96.94 150 LEU A C 1
ATOM 1230 O O . LEU A 1 150 ? 3.062 13.875 15.773 1 96.94 150 LEU A O 1
ATOM 1234 N N . TYR A 1 151 ? 5.156 13.086 15.625 1 95.56 151 TYR A N 1
ATOM 1235 C CA . TYR A 1 151 ? 5.277 13.297 17.062 1 95.56 151 TYR A CA 1
ATOM 1236 C C . TYR A 1 151 ? 6.406 14.273 17.375 1 95.56 151 TYR A C 1
ATOM 1238 O O . TYR A 1 151 ? 6.492 14.797 18.484 1 95.56 151 TYR A O 1
ATOM 1246 N N . SER A 1 152 ? 7.262 14.492 16.453 1 92.56 152 SER A N 1
ATOM 1247 C CA . SER A 1 152 ? 8.352 15.422 16.719 1 92.56 152 SER A CA 1
ATOM 1248 C C . SER A 1 152 ? 7.859 16.859 16.719 1 92.56 152 SER A C 1
ATOM 1250 O O . SER A 1 152 ? 7.188 17.297 15.781 1 92.56 152 SER A O 1
ATOM 1252 N N . PRO A 1 153 ? 8.18 17.641 17.734 1 90.12 153 PRO A N 1
ATOM 1253 C CA . PRO A 1 153 ? 7.797 19.047 17.797 1 90.12 153 PRO A CA 1
ATOM 1254 C C . PRO A 1 153 ? 8.391 19.875 16.656 1 90.12 153 PRO A C 1
ATOM 1256 O O . PRO A 1 153 ? 7.855 20.922 16.312 1 90.12 153 PRO A O 1
ATOM 1259 N N . GLN A 1 154 ? 9.461 19.344 16.109 1 86.56 154 GLN A N 1
ATOM 1260 C CA . GLN A 1 154 ? 10.109 20.031 14.992 1 86.56 154 GLN A CA 1
ATOM 1261 C C . GLN A 1 154 ? 9.156 20.156 13.797 1 86.56 154 GLN A C 1
ATOM 1263 O O . GLN A 1 154 ? 9.211 21.141 13.062 1 86.56 154 GLN A O 1
ATOM 1268 N N . TYR A 1 155 ? 8.273 19.219 13.703 1 87.56 155 TYR A N 1
ATOM 1269 C CA . TYR A 1 155 ? 7.418 19.188 12.523 1 87.56 155 TYR A CA 1
ATOM 1270 C C . TYR A 1 155 ? 5.957 19.406 12.898 1 87.56 155 TYR A C 1
ATOM 1272 O O . TYR A 1 155 ? 5.094 19.516 12.031 1 87.56 155 TYR A O 1
ATOM 1280 N N . ASN A 1 156 ? 5.664 19.312 14.141 1 81.31 156 ASN A N 1
ATOM 1281 C CA . ASN A 1 156 ? 4.301 19.484 14.625 1 81.31 156 ASN A CA 1
ATOM 1282 C C . ASN A 1 156 ? 4.113 20.844 15.305 1 81.31 156 ASN A C 1
ATOM 1284 O O . ASN A 1 156 ? 4.855 21.188 16.219 1 81.31 156 ASN A O 1
ATOM 1288 N N . GLN A 1 157 ? 4.02 21.891 14.555 1 63.09 157 GLN A N 1
ATOM 1289 C CA . GLN A 1 157 ? 3.855 23.188 15.219 1 63.09 157 GLN A CA 1
ATOM 1290 C C . GLN A 1 157 ? 2.764 23.125 16.281 1 63.09 157 GLN A C 1
ATOM 1292 O O . GLN A 1 157 ? 1.628 22.734 15.992 1 63.09 157 GLN A O 1
ATOM 1297 N N . VAL A 1 158 ? 2.98 22.531 17.375 1 51.41 158 VAL A N 1
ATOM 1298 C CA . VAL A 1 158 ? 2.047 22.734 18.484 1 51.41 158 VAL A CA 1
ATOM 1299 C C . VAL A 1 158 ? 1.521 24.156 18.469 1 51.41 158 VAL A C 1
ATOM 1301 O O . VAL A 1 158 ? 2.303 25.125 18.422 1 51.41 158 VAL A O 1
ATOM 1304 N N . GLU A 1 159 ? 0.413 24.406 17.781 1 46.25 159 GLU A N 1
ATOM 1305 C CA . GLU A 1 159 ? -0.247 25.672 18.094 1 46.25 159 GLU A CA 1
ATOM 1306 C C . GLU A 1 159 ? -0.024 26.062 19.547 1 46.25 159 GLU A C 1
ATOM 1308 O O . GLU A 1 159 ? -0.375 25.312 20.453 1 46.25 159 GLU A O 1
ATOM 1313 N N . LYS A 1 160 ? 1.019 26.594 19.922 1 45.59 160 LYS A N 1
ATOM 1314 C CA . LYS A 1 160 ? 1.118 27.25 21.219 1 45.59 160 LYS A CA 1
ATOM 1315 C C . LYS A 1 160 ? -0.193 27.938 21.594 1 45.59 160 LYS A C 1
ATOM 1317 O O . LYS A 1 160 ? -0.636 28.859 20.906 1 45.59 160 LYS A O 1
ATOM 1322 N N . ARG A 1 161 ? -1.247 27.219 22.016 1 45.31 161 ARG A N 1
ATOM 1323 C CA . ARG A 1 161 ? -2.318 27.875 22.766 1 45.31 161 ARG A CA 1
ATOM 1324 C C . ARG A 1 161 ? -1.762 28.953 23.688 1 45.31 161 ARG A C 1
ATOM 1326 O O . ARG A 1 161 ? -0.916 28.672 24.547 1 45.31 161 ARG A O 1
ATOM 1333 N N . LYS A 1 162 ? -1.679 30.078 23.188 1 42.81 162 LYS A N 1
ATOM 1334 C CA . LYS A 1 162 ? -1.497 31.234 24.062 1 42.81 162 LYS A CA 1
ATOM 1335 C C . LYS A 1 162 ? -2.391 31.141 25.297 1 42.81 162 LYS A C 1
ATOM 1337 O O . LYS A 1 162 ? -3.615 31.094 25.172 1 42.81 162 LYS A O 1
ATOM 1342 N N . ARG A 1 163 ? -2.088 30.406 26.297 1 42.09 163 ARG A N 1
ATOM 1343 C CA . ARG A 1 163 ? -2.721 30.688 27.594 1 42.09 163 ARG A CA 1
ATOM 1344 C C . ARG A 1 163 ? -2.818 32.188 27.844 1 42.09 163 ARG A C 1
ATOM 1346 O O . ARG A 1 163 ? -1.805 32.844 28.062 1 42.09 163 ARG A O 1
ATOM 1353 N N . LYS A 1 164 ? -3.885 32.781 27.172 1 37.34 164 LYS A N 1
ATOM 1354 C CA . LYS A 1 164 ? -4.336 33.938 27.922 1 37.34 164 LYS A CA 1
ATOM 1355 C C . LYS A 1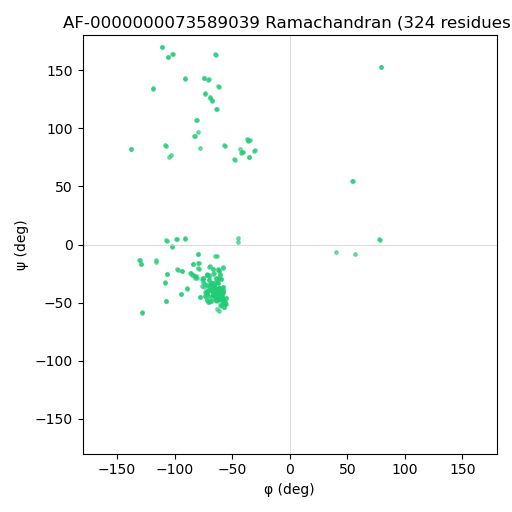 164 ? -5.082 33.531 29.188 1 37.34 164 LYS A C 1
ATOM 1357 O O . LYS A 1 164 ? -5.855 32.562 29.172 1 37.34 164 LYS A O 1
ATOM 1362 N N . PHE B 1 1 ? -20.156 21.547 1.8 1 67.06 1 PHE B N 1
ATOM 1363 C CA . PHE B 1 1 ? -21.156 20.734 2.494 1 67.06 1 PHE B CA 1
ATOM 1364 C C . PHE B 1 1 ? -21.281 19.375 1.847 1 67.06 1 PHE B C 1
ATOM 1366 O O . PHE B 1 1 ? -21.281 18.344 2.539 1 67.06 1 PHE B O 1
ATOM 1373 N N . PHE B 1 2 ? -21.188 19.25 0.546 1 83.56 2 PHE B N 1
ATOM 1374 C CA . PHE B 1 2 ? -21.422 18.016 -0.175 1 83.56 2 PHE B CA 1
ATOM 1375 C C . PHE B 1 2 ? -20.266 17.047 -0.008 1 83.56 2 PHE B C 1
ATOM 1377 O O . PHE B 1 2 ? -20.469 15.875 0.308 1 83.56 2 PHE B O 1
ATOM 1384 N N . ILE B 1 3 ? -19.125 17.562 0.029 1 86.81 3 ILE B N 1
ATOM 1385 C CA . ILE B 1 3 ? -17.938 16.719 0.014 1 86.81 3 ILE B CA 1
ATOM 1386 C C . ILE B 1 3 ? -17.797 16.016 1.362 1 86.81 3 ILE B C 1
ATOM 1388 O O . ILE B 1 3 ? -17.672 14.789 1.422 1 86.81 3 ILE B O 1
ATOM 1392 N N . PRO B 1 4 ? -18.062 16.734 2.451 1 90.69 4 PRO B N 1
ATOM 1393 C CA . PRO B 1 4 ? -17.969 16.047 3.74 1 90.69 4 PRO B CA 1
ATOM 1394 C C . PRO B 1 4 ? -19.062 14.992 3.928 1 90.69 4 PRO B C 1
ATOM 1396 O O . PRO B 1 4 ? -18.828 13.961 4.562 1 90.69 4 PRO B O 1
ATOM 1399 N N . ARG B 1 5 ? -20.172 15.25 3.424 1 93.44 5 ARG B N 1
ATOM 1400 C CA . ARG B 1 5 ? -21.266 14.281 3.516 1 93.44 5 ARG B CA 1
ATOM 1401 C C . ARG B 1 5 ? -20.938 13.016 2.719 1 93.44 5 ARG B C 1
ATOM 1403 O O . ARG B 1 5 ? -21.266 11.906 3.145 1 93.44 5 ARG B O 1
ATOM 1410 N N . LEU B 1 6 ? -20.375 13.195 1.547 1 96.81 6 LEU B N 1
ATOM 1411 C CA . LEU B 1 6 ? -19.953 12.07 0.736 1 96.81 6 LEU B CA 1
ATOM 1412 C C . LEU B 1 6 ? -18.938 11.219 1.489 1 96.81 6 LEU B C 1
ATOM 1414 O O . LEU B 1 6 ? -19.016 9.984 1.489 1 96.81 6 LEU B O 1
ATOM 1418 N N . PHE B 1 7 ? -18.016 11.883 2.107 1 97.88 7 PHE B N 1
ATOM 1419 C CA . PHE B 1 7 ? -17 11.164 2.875 1 97.88 7 PHE B CA 1
ATOM 1420 C C . PHE B 1 7 ? -17.641 10.414 4.035 1 97.88 7 PHE B C 1
ATOM 1422 O O . PHE B 1 7 ? -17.312 9.25 4.281 1 97.88 7 PHE B O 1
ATOM 1429 N N . ALA B 1 8 ? -18.562 11.109 4.727 1 97.62 8 ALA B N 1
ATOM 1430 C CA . ALA B 1 8 ? -19.234 10.461 5.844 1 97.62 8 ALA B CA 1
ATOM 1431 C C . ALA B 1 8 ? -19.984 9.211 5.379 1 97.62 8 ALA B C 1
ATOM 1433 O O . ALA B 1 8 ? -19.906 8.164 6.016 1 97.62 8 ALA B O 1
ATOM 1434 N N . LEU B 1 9 ? -20.703 9.328 4.32 1 97.56 9 LEU B N 1
ATOM 1435 C CA . LEU B 1 9 ? -21.438 8.195 3.779 1 97.56 9 LEU B CA 1
ATOM 1436 C C . LEU B 1 9 ? -20.5 7.059 3.395 1 97.56 9 LEU B C 1
ATOM 1438 O O . LEU B 1 9 ? -20.812 5.887 3.629 1 97.56 9 LEU B O 1
ATOM 1442 N N . TYR B 1 10 ? -19.438 7.371 2.793 1 98.44 10 TYR B N 1
ATOM 1443 C CA . TYR B 1 10 ? -18.422 6.398 2.416 1 98.44 10 TYR B CA 1
ATOM 1444 C C . TYR B 1 10 ? -17.938 5.613 3.633 1 98.44 10 TYR B C 1
ATOM 1446 O O . TYR B 1 10 ? -17.922 4.379 3.615 1 98.44 10 TYR B O 1
ATOM 1454 N N . PHE B 1 11 ? -17.578 6.27 4.707 1 98.56 11 PHE B N 1
ATOM 1455 C CA . PHE B 1 11 ? -17.031 5.605 5.879 1 98.56 11 PHE B CA 1
ATOM 1456 C C . PHE B 1 11 ? -18.109 4.809 6.605 1 98.56 11 PHE B C 1
ATOM 1458 O O . PHE B 1 11 ? -17.859 3.697 7.074 1 98.56 11 PHE B O 1
ATOM 1465 N N . VAL B 1 12 ? -19.328 5.379 6.672 1 97.88 12 VAL B N 1
ATOM 1466 C CA . VAL B 1 12 ? -20.406 4.684 7.352 1 97.88 12 VAL B CA 1
ATOM 1467 C C . VAL B 1 12 ? -20.75 3.395 6.602 1 97.88 12 VAL B C 1
ATOM 1469 O O . VAL B 1 12 ? -20.906 2.336 7.215 1 97.88 12 VAL B O 1
ATOM 1472 N N . SER B 1 13 ? -20.812 3.455 5.297 1 97.06 13 SER B N 1
ATOM 1473 C CA . SER B 1 13 ? -21.172 2.283 4.508 1 97.06 13 SER B CA 1
ATOM 1474 C C . SER B 1 13 ? -20.047 1.254 4.492 1 97.06 13 SER B C 1
ATOM 1476 O O . SER B 1 13 ? -20.297 0.063 4.285 1 97.06 13 SER B O 1
ATOM 1478 N N . HIS B 1 14 ? -18.875 1.697 4.668 1 97.25 14 HIS B N 1
ATOM 1479 C CA . HIS B 1 14 ? -17.734 0.793 4.605 1 97.25 14 HIS B CA 1
ATOM 1480 C C . HIS B 1 14 ? -17.703 -0.148 5.805 1 97.25 14 HIS B C 1
ATOM 1482 O O . HIS B 1 14 ? -17.156 -1.248 5.723 1 97.25 14 HIS B O 1
ATOM 1488 N N . VAL B 1 15 ? -18.297 0.302 6.941 1 96 15 VAL B N 1
ATOM 1489 C CA . VAL B 1 15 ? -18.266 -0.51 8.156 1 96 15 VAL B CA 1
ATOM 1490 C C . VAL B 1 15 ? -19.016 -1.822 7.914 1 96 15 VAL B C 1
ATOM 1492 O O . VAL B 1 15 ? -18.438 -2.902 8.039 1 96 15 VAL B O 1
ATOM 1495 N N . PRO B 1 16 ? -20.297 -1.83 7.488 1 94.06 16 PRO B N 1
ATOM 1496 C CA . PRO B 1 16 ? -20.969 -3.107 7.262 1 94.06 16 PRO B CA 1
ATOM 1497 C C . PRO B 1 16 ? -20.391 -3.885 6.086 1 94.06 16 PRO B C 1
ATOM 1499 O O . PRO B 1 16 ? -20.344 -5.117 6.117 1 94.06 16 PRO B O 1
ATOM 1502 N N . ILE B 1 17 ? -19.906 -3.273 5.039 1 93.94 17 ILE B N 1
ATOM 1503 C CA . ILE B 1 17 ? -19.328 -3.953 3.885 1 93.94 17 ILE B CA 1
ATOM 1504 C C . ILE B 1 17 ? -18.062 -4.707 4.312 1 93.94 17 ILE B C 1
ATOM 1506 O O . ILE B 1 17 ? -17.875 -5.867 3.947 1 93.94 17 ILE B O 1
ATOM 1510 N N . SER B 1 18 ? -17.203 -4.004 5.09 1 95.19 18 SER B N 1
ATOM 1511 C CA . SER B 1 18 ? -15.977 -4.637 5.578 1 95.19 18 SER B CA 1
ATOM 1512 C C . SER B 1 18 ? -16.297 -5.824 6.48 1 95.19 18 SER B C 1
ATOM 1514 O O . SER B 1 18 ? -15.672 -6.883 6.363 1 95.19 18 SER B O 1
ATOM 1516 N N . LEU B 1 19 ? -17.312 -5.742 7.348 1 92.06 19 LEU B N 1
ATOM 1517 C CA . LEU B 1 19 ? -17.641 -6.789 8.305 1 92.06 19 LEU B CA 1
ATOM 1518 C C . LEU B 1 19 ? -18.328 -7.965 7.617 1 92.06 19 LEU B C 1
ATOM 1520 O O . LEU B 1 19 ? -18.062 -9.125 7.957 1 92.06 19 LEU B O 1
ATOM 1524 N N . LEU B 1 20 ? -19.094 -7.691 6.574 1 90.94 20 LEU B N 1
ATOM 1525 C CA . LEU B 1 20 ? -19.938 -8.727 6 1 90.94 20 LEU B CA 1
ATOM 1526 C C . LEU B 1 20 ? -19.281 -9.375 4.789 1 90.94 20 LEU B C 1
ATOM 1528 O O . LEU B 1 20 ? -19.641 -10.477 4.391 1 90.94 20 LEU B O 1
ATOM 1532 N N . ILE B 1 21 ? -18.312 -8.648 4.18 1 92.94 21 ILE B N 1
ATOM 1533 C CA . ILE B 1 21 ? -17.734 -9.188 2.951 1 92.94 21 ILE B CA 1
ATOM 1534 C C . ILE B 1 21 ? -16.219 -9.203 3.043 1 92.94 21 ILE B C 1
ATOM 1536 O O . ILE B 1 21 ? -15.602 -10.266 3.105 1 92.94 21 ILE B O 1
ATOM 1540 N N . ASP B 1 22 ? -15.602 -8.07 3.264 1 94.62 22 ASP B N 1
ATOM 1541 C CA . ASP B 1 22 ? -14.164 -7.895 3.076 1 94.62 22 ASP B CA 1
ATOM 1542 C C . ASP B 1 22 ? -13.375 -8.734 4.074 1 94.62 22 ASP B C 1
ATOM 1544 O O . ASP B 1 22 ? -12.32 -9.273 3.74 1 94.62 22 ASP B O 1
ATOM 1548 N N . LEU B 1 23 ? -13.875 -8.875 5.254 1 95.31 23 LEU B N 1
ATOM 1549 C CA . LEU B 1 23 ? -13.062 -9.492 6.301 1 95.31 23 LEU B CA 1
ATOM 1550 C C . LEU B 1 23 ? -13.484 -10.938 6.535 1 95.31 23 LEU B C 1
ATOM 1552 O O . LEU B 1 23 ? -12.844 -11.656 7.305 1 95.31 23 LEU B O 1
ATOM 1556 N N . GLN B 1 24 ? -14.484 -11.406 5.836 1 93.19 24 GLN B N 1
ATOM 1557 C CA . GLN B 1 24 ? -15.016 -12.75 6.031 1 93.19 24 GLN B CA 1
ATOM 1558 C C . GLN B 1 24 ? -13.953 -13.805 5.73 1 93.19 24 GLN B C 1
ATOM 1560 O O . GLN B 1 24 ? -13.875 -14.836 6.41 1 93.19 24 GLN B O 1
ATOM 1565 N N . PRO B 1 25 ? -13.164 -13.57 4.758 1 93.62 25 PRO B N 1
ATOM 1566 C CA . PRO B 1 25 ? -12.156 -14.586 4.461 1 93.62 25 PRO B CA 1
ATOM 1567 C C . PRO B 1 25 ? -11.18 -14.805 5.613 1 93.62 25 PRO B C 1
ATOM 1569 O O . PRO B 1 25 ? -10.5 -15.836 5.664 1 93.62 25 PRO B O 1
ATOM 1572 N N . LEU B 1 26 ? -11.023 -13.898 6.492 1 93.31 26 LEU B N 1
ATOM 1573 C CA . LEU B 1 26 ? -10.109 -14.023 7.621 1 93.31 26 LEU B CA 1
ATOM 1574 C C . LEU B 1 26 ? -10.758 -14.781 8.773 1 93.31 26 LEU B C 1
ATOM 1576 O O . LEU B 1 26 ? -10.07 -15.203 9.703 1 93.31 26 LEU B O 1
ATOM 1580 N N . LEU B 1 27 ? -12.086 -14.891 8.727 1 87.75 27 LEU B N 1
ATOM 1581 C CA . LEU B 1 27 ? -12.828 -15.492 9.836 1 87.75 27 LEU B CA 1
ATOM 1582 C C . LEU B 1 27 ? -12.992 -16.984 9.633 1 87.75 27 LEU B C 1
ATOM 1584 O O . LEU B 1 27 ? -13.094 -17.469 8.492 1 87.75 27 LEU B O 1
ATOM 1588 N N . PRO B 1 28 ? -12.883 -17.703 10.828 1 78.31 28 PRO B N 1
ATOM 1589 C CA . PRO B 1 28 ? -13.102 -19.156 10.727 1 78.31 28 PRO B CA 1
ATOM 1590 C C . PRO B 1 28 ? -14.508 -19.5 10.242 1 78.31 28 PRO B C 1
ATOM 1592 O O . PRO B 1 28 ? -15.438 -18.703 10.406 1 78.31 28 PRO B O 1
ATOM 1595 N N . ALA B 1 29 ? -14.625 -20.391 9.359 1 66.44 29 ALA B N 1
ATOM 1596 C CA . ALA B 1 29 ? -15.875 -20.859 8.766 1 66.44 29 ALA B CA 1
ATOM 1597 C C . ALA B 1 29 ? -16.938 -21.078 9.836 1 66.44 29 ALA B C 1
ATOM 1599 O O . ALA B 1 29 ? -18.125 -21.219 9.523 1 66.44 29 ALA B O 1
ATOM 1600 N N . ALA B 1 30 ? -16.672 -20.75 10.984 1 57.31 30 ALA B N 1
ATOM 1601 C CA . ALA B 1 30 ? -17.609 -21.172 12.031 1 57.31 30 ALA B CA 1
ATOM 1602 C C . ALA B 1 30 ? -18.828 -20.266 12.07 1 57.31 30 ALA B C 1
ATOM 1604 O O . ALA B 1 30 ? -18.719 -19.078 12.375 1 57.31 30 ALA B O 1
ATOM 1605 N N . GLY B 1 31 ? -19.844 -20.641 11.477 1 58.34 31 GLY B N 1
ATOM 1606 C CA . GLY B 1 31 ? -21.281 -20.391 11.539 1 58.34 31 GLY B CA 1
ATOM 1607 C C . GLY B 1 31 ? -21.609 -18.922 11.789 1 58.34 31 GLY B C 1
ATOM 1608 O O . GLY B 1 31 ? -22.781 -18.562 11.844 1 58.34 31 GLY B O 1
ATOM 1609 N N . LEU B 1 32 ? -20.656 -18.109 12.039 1 54.47 32 LEU B N 1
ATOM 1610 C CA . LEU B 1 32 ? -21.109 -16.797 12.508 1 54.47 32 LEU B CA 1
ATOM 1611 C C . LEU B 1 32 ? -21.406 -15.875 11.328 1 54.47 32 LEU B C 1
ATOM 1613 O O . LEU B 1 32 ? -22.203 -14.945 11.461 1 54.47 32 LEU B O 1
ATOM 1617 N N . TYR B 1 33 ? -20.734 -16.172 10.156 1 61.59 33 TYR B N 1
ATOM 1618 C CA . TYR B 1 33 ? -20.922 -15.188 9.086 1 61.59 33 TYR B CA 1
ATOM 1619 C C . TYR B 1 33 ? -21.578 -15.82 7.871 1 61.59 33 TYR B C 1
ATOM 1621 O O . TYR B 1 33 ? -21.375 -17.016 7.602 1 61.59 33 TYR B O 1
ATOM 1629 N N . PRO B 1 34 ? -22.578 -15.047 7.363 1 72.12 34 PRO B N 1
ATOM 1630 C CA . PRO B 1 34 ? -23.234 -15.578 6.164 1 72.12 34 PRO B CA 1
ATOM 1631 C C . PRO B 1 34 ? -22.25 -15.836 5.023 1 72.12 34 PRO B C 1
ATOM 1633 O O . PRO B 1 34 ? -22.062 -14.977 4.148 1 72.12 34 PRO B O 1
ATOM 1636 N N . ARG B 1 35 ? -21.703 -16.828 5 1 84.31 35 ARG B N 1
ATOM 1637 C CA . ARG B 1 35 ? -20.75 -17.266 3.977 1 84.31 35 ARG B CA 1
ATOM 1638 C C . ARG B 1 35 ? -21.406 -17.266 2.598 1 84.31 35 ARG B C 1
ATOM 1640 O O . ARG B 1 35 ? -20.719 -17.141 1.582 1 84.31 35 ARG B O 1
ATOM 1647 N N . SER B 1 36 ? -22.656 -17.297 2.746 1 88.38 36 SER B N 1
ATOM 1648 C CA . SER B 1 36 ? -23.391 -17.312 1.483 1 88.38 36 SER B CA 1
ATOM 1649 C C . SER B 1 36 ? -23.234 -15.977 0.754 1 88.38 36 SER B C 1
ATOM 1651 O O . SER B 1 36 ? -23.188 -15.938 -0.478 1 88.38 36 SER B O 1
ATOM 1653 N N . LEU B 1 37 ? -23.141 -14.914 1.511 1 91.06 37 LEU B N 1
ATOM 1654 C CA . LEU B 1 37 ? -22.984 -13.602 0.895 1 91.06 37 LEU B CA 1
ATOM 1655 C C . LEU B 1 37 ? -21.625 -13.461 0.226 1 91.06 37 LEU B C 1
ATOM 1657 O O . LEU B 1 37 ? -21.516 -12.93 -0.881 1 91.06 37 LEU B O 1
ATOM 1661 N N . LEU B 1 38 ? -20.609 -13.867 0.874 1 92.44 38 LEU B N 1
ATOM 1662 C CA . LEU B 1 38 ? -19.266 -13.836 0.298 1 92.44 38 LEU B CA 1
ATOM 1663 C C . LEU B 1 38 ? -19.188 -14.703 -0.956 1 92.44 38 LEU B C 1
ATOM 1665 O O . LEU B 1 38 ? -18.609 -14.297 -1.966 1 92.44 38 LEU B O 1
ATOM 1669 N N . GLU B 1 39 ? -19.766 -15.852 -0.863 1 92.25 39 GLU B N 1
ATOM 1670 C CA . GLU B 1 39 ? -19.781 -16.766 -2.01 1 92.25 39 GLU B CA 1
ATOM 1671 C C . GLU B 1 39 ? -20.531 -16.141 -3.186 1 92.25 39 GLU B C 1
ATOM 1673 O O . GLU B 1 39 ? -20.078 -16.219 -4.328 1 92.25 39 GLU B O 1
ATOM 1678 N N . TRP B 1 40 ? -21.688 -15.609 -2.832 1 94.56 40 TRP B N 1
ATOM 1679 C CA . TRP B 1 40 ? -22.453 -14.938 -3.877 1 94.56 40 TRP B CA 1
ATOM 1680 C C . TRP B 1 40 ? -21.625 -13.828 -4.523 1 94.56 40 TRP B C 1
ATOM 1682 O O . TRP B 1 40 ? -21.562 -13.727 -5.75 1 94.56 40 TRP B O 1
ATOM 1692 N N . TYR B 1 41 ? -21.031 -12.992 -3.762 1 95.81 41 TYR B N 1
ATOM 1693 C CA . TYR B 1 41 ? -20.188 -11.898 -4.242 1 95.81 41 TYR B CA 1
ATOM 1694 C C . TYR B 1 41 ? -19.078 -12.422 -5.141 1 95.81 41 TYR B C 1
ATOM 1696 O O . TYR B 1 41 ? -18.875 -11.93 -6.25 1 95.81 41 TYR B O 1
ATOM 1704 N N . ALA B 1 42 ? -18.375 -13.406 -4.652 1 95.5 42 ALA B N 1
ATOM 1705 C CA . ALA B 1 42 ? -17.188 -13.922 -5.348 1 95.5 42 ALA B CA 1
ATOM 1706 C C . ALA B 1 42 ? -17.578 -14.555 -6.684 1 95.5 42 ALA B C 1
ATOM 1708 O O . ALA B 1 42 ? -16.859 -14.406 -7.676 1 95.5 42 ALA B O 1
ATOM 1709 N N . VAL B 1 43 ? -18.672 -15.242 -6.691 1 94.5 43 VAL B N 1
ATOM 1710 C CA . VAL B 1 43 ? -19.125 -15.906 -7.91 1 94.5 43 VAL B CA 1
ATOM 1711 C C . VAL B 1 43 ? -19.672 -14.859 -8.883 1 94.5 43 VAL B C 1
ATOM 1713 O O . VAL B 1 43 ? -19.344 -14.883 -10.07 1 94.5 43 VAL B O 1
ATOM 1716 N N . THR B 1 44 ? -20.453 -13.938 -8.383 1 96.5 44 THR B N 1
ATOM 1717 C CA . THR B 1 44 ? -21.094 -12.93 -9.211 1 96.5 44 THR B CA 1
ATOM 1718 C C . THR B 1 44 ? -20.062 -12.055 -9.922 1 96.5 44 THR B C 1
ATOM 1720 O O . THR B 1 44 ? -20.188 -11.789 -11.117 1 96.5 44 THR B O 1
ATOM 1723 N N . PHE B 1 45 ? -19.078 -11.734 -9.18 1 97.12 45 PHE B N 1
ATOM 1724 C CA . PHE B 1 45 ? -18.125 -10.781 -9.742 1 97.12 45 PHE B CA 1
ATOM 1725 C C . PHE B 1 45 ? -16.828 -11.469 -10.125 1 97.12 45 PHE B C 1
ATOM 1727 O O . PHE B 1 45 ? -15.867 -10.82 -10.531 1 97.12 45 PHE B O 1
ATOM 1734 N N . ARG B 1 46 ? -16.734 -12.758 -9.984 1 96.75 46 ARG B N 1
ATOM 1735 C CA . ARG B 1 46 ? -15.57 -13.555 -10.344 1 96.75 46 ARG B CA 1
ATOM 1736 C C . ARG B 1 46 ? -14.312 -13.031 -9.664 1 96.75 46 ARG B C 1
ATOM 1738 O O . ARG B 1 46 ? -13.312 -12.758 -10.328 1 96.75 46 ARG B O 1
ATOM 1745 N N . ASP B 1 47 ? -14.383 -12.922 -8.359 1 97.62 47 ASP B N 1
ATOM 1746 C CA . ASP B 1 47 ? -13.273 -12.453 -7.531 1 97.62 47 ASP B CA 1
ATOM 1747 C C . ASP B 1 47 ? -12.664 -13.594 -6.73 1 97.62 47 ASP B C 1
ATOM 1749 O O . ASP B 1 47 ? -12.945 -13.75 -5.543 1 97.62 47 ASP B O 1
ATOM 1753 N N . PRO B 1 48 ? -11.734 -14.297 -7.363 1 96.56 48 PRO B N 1
ATOM 1754 C CA . PRO B 1 48 ? -11.188 -15.469 -6.676 1 96.56 48 PRO B CA 1
ATOM 1755 C C . PRO B 1 48 ? -10.32 -15.094 -5.477 1 96.56 48 PRO B C 1
ATOM 1757 O O . PRO B 1 48 ? -10.078 -15.93 -4.605 1 96.56 48 PRO B O 1
ATOM 1760 N N . MET B 1 49 ? -9.82 -13.844 -5.398 1 96.69 49 MET B N 1
ATOM 1761 C CA . MET B 1 49 ? -8.969 -13.414 -4.293 1 96.69 49 MET B CA 1
ATOM 1762 C C . MET B 1 49 ? -9.734 -13.453 -2.971 1 96.69 49 MET B C 1
ATOM 1764 O O . MET B 1 49 ? -9.141 -13.703 -1.917 1 96.69 49 MET B O 1
ATOM 1768 N N . MET B 1 50 ? -11.062 -13.258 -3.074 1 95.81 50 MET B N 1
ATOM 1769 C CA . MET B 1 50 ? -11.875 -13.234 -1.865 1 95.81 50 MET B CA 1
ATOM 1770 C C . MET B 1 50 ? -12.164 -14.656 -1.377 1 95.81 50 MET B C 1
ATOM 1772 O O . MET B 1 50 ? -12.523 -14.852 -0.214 1 95.81 50 MET B O 1
ATOM 1776 N N . MET B 1 51 ? -12.039 -15.602 -2.254 1 93.62 51 MET B N 1
ATOM 1777 C CA . MET B 1 51 ? -12.266 -17 -1.892 1 93.62 51 MET B CA 1
ATOM 1778 C C . MET B 1 51 ? -10.977 -17.641 -1.396 1 93.62 51 MET B C 1
ATOM 1780 O O . MET B 1 51 ? -10.992 -18.438 -0.454 1 93.62 51 MET B O 1
ATOM 1784 N N . GLN B 1 52 ? -9.906 -17.328 -1.976 1 93.88 52 GLN B N 1
ATOM 1785 C CA . GLN B 1 52 ? -8.562 -17.781 -1.61 1 93.88 52 GLN B CA 1
ATOM 1786 C C . GLN B 1 52 ? -7.566 -16.625 -1.681 1 93.88 52 GLN B C 1
ATOM 1788 O O . GLN B 1 52 ? -6.805 -16.516 -2.645 1 93.88 52 GLN B O 1
ATOM 1793 N N . PRO B 1 53 ? -7.551 -15.859 -0.612 1 96.44 53 PRO B N 1
ATOM 1794 C CA . PRO B 1 53 ? -6.703 -14.664 -0.662 1 96.44 53 PRO B CA 1
ATOM 1795 C C . PRO B 1 53 ? -5.215 -15 -0.705 1 96.44 53 PRO B C 1
ATOM 1797 O O . PRO B 1 53 ? -4.711 -15.695 0.181 1 96.44 53 PRO B O 1
ATOM 1800 N N . PRO B 1 54 ? -4.547 -14.492 -1.738 1 96.75 54 PRO B N 1
ATOM 1801 C CA . PRO B 1 54 ? -3.088 -14.609 -1.684 1 96.75 54 PRO B CA 1
ATOM 1802 C C . PRO B 1 54 ? -2.473 -13.836 -0.523 1 96.75 54 PRO B C 1
ATOM 1804 O O . PRO B 1 54 ? -3.119 -12.953 0.043 1 96.75 54 PRO B O 1
ATOM 1807 N N . GLU B 1 55 ? -1.271 -14.125 -0.187 1 97.88 55 GLU B N 1
ATOM 1808 C CA . GLU B 1 55 ? -0.676 -13.648 1.061 1 97.88 55 GLU B CA 1
ATOM 1809 C C . GLU B 1 55 ? -0.555 -12.133 1.074 1 97.88 55 GLU B C 1
ATOM 1811 O O . GLU B 1 55 ? -0.776 -11.492 2.105 1 97.88 55 GLU B O 1
ATOM 1816 N N . TRP B 1 56 ? -0.113 -11.578 -0.055 1 98.56 56 TRP B N 1
ATOM 1817 C CA . TRP B 1 56 ? -0.007 -10.125 -0.124 1 98.56 56 TRP B CA 1
ATOM 1818 C C . TRP B 1 56 ? -1.371 -9.469 0.064 1 98.56 56 TRP B C 1
ATOM 1820 O O . TRP B 1 56 ? -1.484 -8.438 0.727 1 98.56 56 TRP B O 1
ATOM 1830 N N . PHE B 1 57 ? -2.445 -10.031 -0.453 1 98.69 57 PHE B N 1
ATOM 1831 C CA . PHE B 1 57 ? -3.812 -9.539 -0.319 1 98.69 57 PHE B CA 1
ATOM 1832 C C . PHE B 1 57 ? -4.324 -9.75 1.102 1 98.69 57 PHE B C 1
ATOM 1834 O O . PHE B 1 57 ? -5 -8.883 1.656 1 98.69 57 PHE B O 1
ATOM 1841 N N . LYS B 1 58 ? -4.02 -10.828 1.631 1 98.25 58 LYS B N 1
ATOM 1842 C CA . LYS B 1 58 ? -4.391 -11.125 3.012 1 98.25 58 LYS B CA 1
ATOM 1843 C C . LYS B 1 58 ? -3.797 -10.102 3.971 1 98.25 58 LYS B C 1
ATOM 1845 O O . LYS B 1 58 ? -4.43 -9.719 4.957 1 98.25 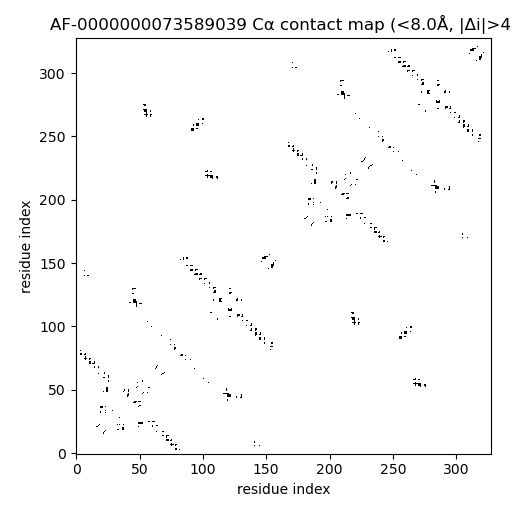58 LYS B O 1
ATOM 1850 N N . ALA B 1 59 ? -2.605 -9.703 3.691 1 98.69 59 ALA B N 1
ATOM 1851 C CA . ALA B 1 59 ? -1.985 -8.656 4.492 1 98.69 59 ALA B CA 1
ATOM 1852 C C . ALA B 1 59 ? -2.828 -7.383 4.473 1 98.69 59 ALA B C 1
ATOM 1854 O O . ALA B 1 59 ? -3.01 -6.734 5.508 1 98.69 59 ALA B O 1
ATOM 1855 N N . PHE B 1 60 ? -3.348 -7.039 3.32 1 98.81 60 PHE B N 1
ATOM 1856 C CA . PHE B 1 60 ? -4.207 -5.867 3.209 1 98.81 60 PHE B CA 1
ATOM 1857 C C . PHE B 1 60 ? -5.5 -6.066 3.99 1 98.81 60 PHE B C 1
ATOM 1859 O O . PHE B 1 60 ? -6.039 -5.117 4.559 1 98.81 60 PHE B O 1
ATOM 1866 N N . MET B 1 61 ? -5.988 -7.297 3.998 1 98.38 61 MET B N 1
ATOM 1867 C CA . MET B 1 61 ? -7.191 -7.586 4.773 1 98.38 61 MET B CA 1
ATOM 1868 C C . MET B 1 61 ? -6.941 -7.383 6.262 1 98.38 61 MET B C 1
ATOM 1870 O O . MET B 1 61 ? -7.793 -6.844 6.973 1 98.38 61 MET B O 1
ATOM 1874 N N . TYR B 1 62 ? -5.84 -7.785 6.695 1 98.44 62 TYR B N 1
ATOM 1875 C CA . TYR B 1 62 ? -5.488 -7.559 8.094 1 98.44 62 TYR B CA 1
ATOM 1876 C C . TYR B 1 62 ? -5.348 -6.07 8.383 1 98.44 62 TYR B C 1
ATOM 1878 O O . TYR B 1 62 ? -5.766 -5.598 9.445 1 98.44 62 TYR B O 1
ATOM 1886 N N . CYS B 1 63 ? -4.738 -5.355 7.488 1 98.69 63 CYS B N 1
ATOM 1887 C CA . CYS B 1 63 ? -4.66 -3.908 7.652 1 98.69 63 CYS B CA 1
ATOM 1888 C C . CYS B 1 63 ? -6.055 -3.295 7.727 1 98.69 63 CYS B C 1
ATOM 1890 O O . CYS B 1 63 ? -6.281 -2.348 8.477 1 98.69 63 CYS B O 1
ATOM 1892 N N . GLU B 1 64 ? -6.934 -3.822 6.914 1 98.56 64 GLU B N 1
ATOM 1893 C CA . GLU B 1 64 ? -8.305 -3.338 6.969 1 98.56 64 GLU B CA 1
ATOM 1894 C C . GLU B 1 64 ? -8.93 -3.6 8.336 1 98.56 64 GLU B C 1
ATOM 1896 O O . GLU B 1 64 ? -9.57 -2.717 8.914 1 98.56 64 GLU B O 1
ATOM 1901 N N . ALA B 1 65 ? -8.695 -4.738 8.836 1 97.69 65 ALA B N 1
ATOM 1902 C CA . ALA B 1 65 ? -9.289 -5.148 10.109 1 97.69 65 ALA B CA 1
ATOM 1903 C C . ALA B 1 65 ? -8.734 -4.324 11.266 1 97.69 65 ALA B C 1
ATOM 1905 O O . ALA B 1 65 ? -9.492 -3.867 12.133 1 97.69 65 ALA B O 1
ATOM 1906 N N . PHE B 1 66 ? -7.441 -4.008 11.219 1 98 66 PHE B N 1
ATOM 1907 C CA . PHE B 1 66 ? -6.812 -3.488 12.43 1 98 66 PHE B CA 1
ATOM 1908 C C . PHE B 1 66 ? -6.547 -1.993 12.297 1 98 66 PHE B C 1
ATOM 1910 O O . PHE B 1 66 ? -6.422 -1.291 13.305 1 98 66 PHE B O 1
ATOM 1917 N N . LEU B 1 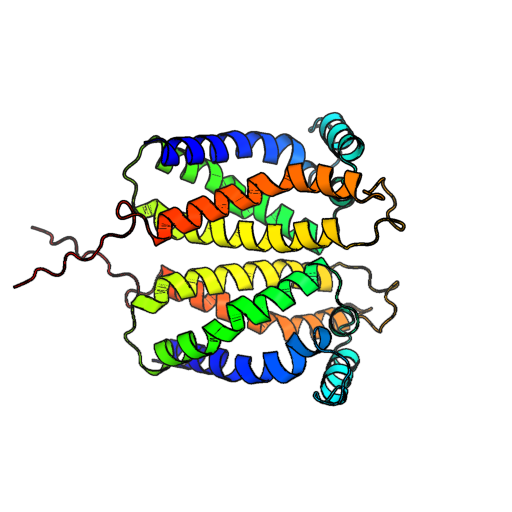67 ? -6.418 -1.521 11.094 1 98.31 67 LEU B N 1
ATOM 1918 C CA . LEU B 1 67 ? -6.133 -0.103 10.906 1 98.31 67 LEU B CA 1
ATOM 1919 C C . LEU B 1 67 ? -7.359 0.633 10.375 1 98.31 67 LEU B C 1
ATOM 1921 O O . LEU B 1 67 ? -7.809 1.609 10.984 1 98.31 67 LEU B O 1
ATOM 1925 N N . GLN B 1 68 ? -7.973 0.115 9.375 1 98.69 68 GLN B N 1
ATOM 1926 C CA . GLN B 1 68 ? -9.039 0.842 8.703 1 98.69 68 GLN B CA 1
ATOM 1927 C C . GLN B 1 68 ? -10.344 0.773 9.492 1 98.69 68 GLN B C 1
ATOM 1929 O O . GLN B 1 68 ? -11 1.793 9.711 1 98.69 68 GLN B O 1
ATOM 1934 N N . MET B 1 69 ? -10.656 -0.366 9.945 1 97.94 69 MET B N 1
ATOM 1935 C CA . MET B 1 69 ? -11.953 -0.546 10.586 1 97.94 69 MET B CA 1
ATOM 1936 C C . MET B 1 69 ? -12.062 0.324 11.836 1 97.94 69 MET B C 1
ATOM 1938 O O . MET B 1 69 ? -13.078 0.994 12.047 1 97.94 69 MET B O 1
ATOM 1942 N N . PRO B 1 70 ? -11.062 0.363 12.734 1 97.69 70 PRO B N 1
ATOM 1943 C CA . PRO B 1 70 ? -11.133 1.291 13.859 1 97.69 70 PRO B CA 1
ATOM 1944 C C . PRO B 1 70 ? -11.195 2.752 13.422 1 97.69 70 PRO B C 1
ATOM 1946 O O . PRO B 1 70 ? -11.742 3.594 14.141 1 97.69 70 PRO B O 1
ATOM 1949 N N . PHE B 1 71 ? -10.688 3.037 12.297 1 98.75 71 PHE B N 1
ATOM 1950 C CA . PHE B 1 71 ? -10.633 4.414 11.82 1 98.75 71 PHE B CA 1
ATOM 1951 C C . PHE B 1 71 ? -11.969 4.828 11.219 1 98.75 71 PHE B C 1
ATOM 1953 O O . PHE B 1 71 ? -12.328 6.008 11.234 1 98.75 71 PHE B O 1
ATOM 1960 N N . PHE B 1 72 ? -12.75 3.902 10.703 1 98.75 72 PHE B N 1
ATOM 1961 C CA . PHE B 1 72 ? -13.969 4.207 9.969 1 98.75 72 PHE B CA 1
ATOM 1962 C C . PHE B 1 72 ? -14.93 5.031 10.828 1 98.75 72 PHE B C 1
ATOM 1964 O O . PHE B 1 72 ? -15.391 6.094 10.406 1 98.75 72 PHE B O 1
ATOM 1971 N N . PRO B 1 73 ? -15.227 4.66 12.086 1 98.12 73 PRO B N 1
ATOM 1972 C CA . PRO B 1 73 ? -16.172 5.461 12.883 1 98.12 73 PRO B CA 1
ATOM 1973 C C . PRO B 1 73 ? -15.594 6.816 13.281 1 98.12 73 PRO B C 1
ATOM 1975 O O . PRO B 1 73 ? -16.344 7.789 13.422 1 98.12 73 PRO B O 1
ATOM 1978 N N . ILE B 1 74 ? -14.281 6.883 13.461 1 98.38 74 ILE B N 1
ATOM 1979 C CA . ILE B 1 74 ? -13.625 8.141 13.789 1 98.38 74 ILE B CA 1
ATOM 1980 C C . ILE B 1 74 ? -13.781 9.125 12.625 1 98.38 74 ILE B C 1
ATOM 1982 O O . ILE B 1 74 ? -14.148 10.281 12.828 1 98.38 74 ILE B O 1
ATOM 1986 N N . ALA B 1 75 ? -13.508 8.594 11.469 1 98.62 75 ALA B N 1
ATOM 1987 C CA . ALA B 1 75 ? -13.625 9.43 10.281 1 98.62 75 ALA B CA 1
ATOM 1988 C C . ALA B 1 75 ? -15.078 9.836 10.039 1 98.62 75 ALA B C 1
ATOM 1990 O O . ALA B 1 75 ? -15.359 11 9.734 1 98.62 75 ALA B O 1
ATOM 1991 N N . ALA B 1 76 ? -15.984 8.875 10.172 1 98.12 76 ALA B N 1
ATOM 1992 C CA . ALA B 1 76 ? -17.406 9.188 10.016 1 98.12 76 ALA B CA 1
ATOM 1993 C C . ALA B 1 76 ? -17.828 10.305 10.961 1 98.12 76 ALA B C 1
ATOM 1995 O O . ALA B 1 76 ? -18.484 11.258 10.547 1 98.12 76 ALA B O 1
ATOM 1996 N N . TYR B 1 77 ? -17.438 10.219 12.188 1 97.94 77 TYR B N 1
ATOM 1997 C CA . TYR B 1 77 ? -17.766 11.25 13.172 1 97.94 77 TYR B CA 1
ATOM 1998 C C . TYR B 1 77 ? -17.234 12.609 12.742 1 97.94 77 TYR B C 1
ATOM 2000 O O . TYR B 1 77 ? -17.953 13.602 12.75 1 97.94 77 TYR B O 1
ATOM 2008 N N . ALA B 1 78 ? -15.961 12.656 12.383 1 97.56 78 ALA B N 1
ATOM 2009 C CA . ALA B 1 78 ? -15.312 13.914 12.031 1 97.56 78 ALA B CA 1
ATOM 2010 C C . ALA B 1 78 ? -16 14.57 10.844 1 97.56 78 ALA B C 1
ATOM 2012 O O . ALA B 1 78 ? -16.188 15.789 10.82 1 97.56 78 ALA B O 1
ATOM 2013 N N . PHE B 1 79 ? -16.391 13.797 9.867 1 97.19 79 PHE B N 1
ATOM 2014 C CA . PHE B 1 79 ? -16.953 14.367 8.648 1 97.19 79 PHE B CA 1
ATOM 2015 C C . PHE B 1 79 ? -18.422 14.719 8.852 1 97.19 79 PHE B C 1
ATOM 2017 O O . PHE B 1 79 ? -18.938 15.633 8.203 1 97.19 79 PHE B O 1
ATOM 2024 N N . ILE B 1 80 ? -19.109 14.008 9.727 1 96.88 80 ILE B N 1
ATOM 2025 C CA . ILE B 1 80 ? -20.5 14.352 10.062 1 96.88 80 ILE B CA 1
ATOM 2026 C C . ILE B 1 80 ? -20.516 15.633 10.883 1 96.88 80 ILE B C 1
ATOM 2028 O O . ILE B 1 80 ? -21.312 16.547 10.602 1 96.88 80 ILE B O 1
ATOM 2032 N N . LYS B 1 81 ? -19.688 15.688 11.914 1 95.25 81 LYS B N 1
ATOM 2033 C CA . LYS B 1 81 ? -19.641 16.859 12.789 1 95.25 81 LYS B CA 1
ATOM 2034 C C . LYS B 1 81 ? -19.172 18.094 12.023 1 95.25 81 LYS B C 1
ATOM 2036 O O . LYS B 1 81 ? -19.703 19.188 12.219 1 95.25 81 LYS B O 1
ATOM 2041 N N . GLY B 1 82 ? -18.188 17.969 11.227 1 91 82 GLY B N 1
ATOM 2042 C CA . GLY B 1 82 ? -17.609 19.094 10.508 1 91 82 GLY B CA 1
ATOM 2043 C C . GLY B 1 82 ? -16.672 19.938 11.359 1 91 82 GLY B C 1
ATOM 2044 O O . GLY B 1 82 ? -16.75 19.891 12.586 1 91 82 GLY B O 1
ATOM 2045 N N . GLY B 1 83 ? -15.727 20.578 10.688 1 88.12 83 GLY B N 1
ATOM 2046 C CA . GLY B 1 83 ? -14.859 21.516 11.383 1 88.12 83 GLY B CA 1
ATOM 2047 C C . GLY B 1 83 ? -13.766 20.828 12.18 1 88.12 83 GLY B C 1
ATOM 2048 O O . GLY B 1 83 ? -13.07 21.469 12.969 1 88.12 83 GLY B O 1
ATOM 2049 N N . CYS B 1 84 ? -13.656 19.516 12.109 1 93 84 CYS B N 1
ATOM 2050 C CA . CYS B 1 84 ? -12.633 18.781 12.828 1 93 84 CYS B CA 1
ATOM 2051 C C . CYS B 1 84 ? -11.312 18.797 12.07 1 93 84 CYS B C 1
ATOM 2053 O O . CYS B 1 84 ? -11.031 17.906 11.273 1 93 84 CYS B O 1
ATOM 2055 N N . LYS B 1 85 ? -10.461 19.688 12.344 1 93.88 85 LYS B N 1
ATOM 2056 C CA . LYS B 1 85 ? -9.203 19.859 11.617 1 93.88 85 LYS B CA 1
ATOM 2057 C C . LYS B 1 85 ? -8.227 18.719 11.945 1 93.88 85 LYS B C 1
ATOM 2059 O O . LYS B 1 85 ? -7.344 18.406 11.148 1 93.88 85 LYS B O 1
ATOM 2064 N N . TRP B 1 86 ? -8.445 18.156 13.164 1 95.19 86 TRP B N 1
ATOM 2065 C CA . TRP B 1 86 ? -7.547 17.109 13.609 1 95.19 86 TRP B CA 1
ATOM 2066 C C . TRP B 1 86 ? -7.656 15.883 12.711 1 95.19 86 TRP B C 1
ATOM 2068 O O . TRP B 1 86 ? -6.812 14.984 12.773 1 95.19 86 TRP B O 1
ATOM 2078 N N . ILE B 1 87 ? -8.617 15.758 11.797 1 97.81 87 ILE B N 1
ATOM 2079 C CA . ILE B 1 87 ? -8.844 14.609 10.938 1 97.81 87 ILE B CA 1
ATOM 2080 C C . ILE B 1 87 ? -7.855 14.633 9.766 1 97.81 87 ILE B C 1
ATOM 2082 O O . ILE B 1 87 ? -7.68 13.625 9.078 1 97.81 87 ILE B O 1
ATOM 2086 N N . ARG B 1 88 ? -7.199 15.734 9.484 1 97.5 88 ARG B N 1
ATOM 2087 C CA . ARG B 1 88 ? -6.363 15.914 8.297 1 97.5 88 ARG B CA 1
ATOM 2088 C C . ARG B 1 88 ? -5.273 14.852 8.227 1 97.5 88 ARG B C 1
ATOM 2090 O O . ARG B 1 88 ? -5.172 14.125 7.242 1 97.5 88 ARG B O 1
ATOM 2097 N N . THR B 1 89 ? -4.508 14.734 9.281 1 98.19 89 THR B N 1
ATOM 2098 C CA . THR B 1 89 ? -3.352 13.844 9.258 1 98.19 89 THR B CA 1
ATOM 2099 C C . THR B 1 89 ? -3.791 12.383 9.203 1 98.19 89 THR B C 1
ATOM 2101 O O . THR B 1 89 ? -3.354 11.633 8.328 1 98.19 89 THR B O 1
ATOM 2104 N N . PRO B 1 90 ? -4.738 11.938 10.078 1 98.56 90 PRO B N 1
ATOM 2105 C CA . PRO B 1 90 ? -5.172 10.539 9.953 1 98.56 90 PRO B CA 1
ATOM 2106 C C . PRO B 1 90 ? -5.824 10.242 8.602 1 98.56 90 PRO B C 1
ATOM 2108 O O . PRO B 1 90 ? -5.699 9.133 8.086 1 98.56 90 PRO B O 1
ATOM 2111 N N . ALA B 1 91 ? -6.492 11.211 8.078 1 98.69 91 ALA B N 1
ATOM 2112 C CA . ALA B 1 91 ? -7.129 11.016 6.777 1 98.69 91 ALA B CA 1
ATOM 2113 C C . ALA B 1 91 ? -6.086 10.891 5.672 1 98.69 91 ALA B C 1
ATOM 2115 O O . ALA B 1 91 ? -6.266 10.117 4.723 1 98.69 91 ALA B O 1
ATOM 2116 N N . ILE B 1 92 ? -5 11.625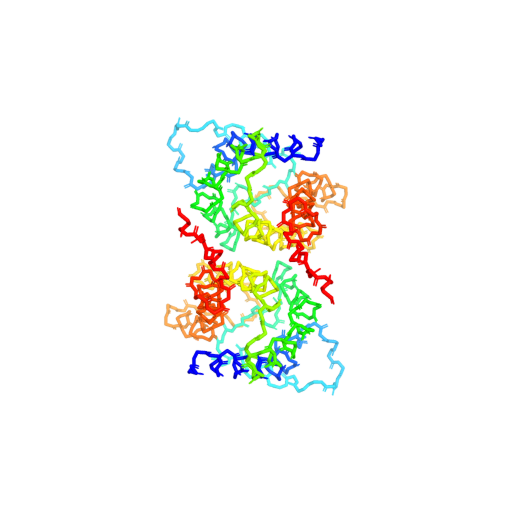 5.762 1 98.81 92 ILE B N 1
ATOM 2117 C CA . ILE B 1 92 ? -3.91 11.516 4.801 1 98.81 92 ILE B CA 1
ATOM 2118 C C . ILE B 1 92 ? -3.287 10.125 4.883 1 98.81 92 ILE B C 1
ATOM 2120 O O . ILE B 1 92 ? -3.053 9.484 3.855 1 98.81 92 ILE B O 1
ATOM 2124 N N . ILE B 1 93 ? -3.08 9.68 6.078 1 98.94 93 ILE B N 1
ATOM 2125 C CA . ILE B 1 93 ? -2.496 8.359 6.285 1 98.94 93 ILE B CA 1
ATOM 2126 C C . ILE B 1 93 ? -3.436 7.289 5.738 1 98.94 93 ILE B C 1
ATOM 2128 O O . ILE B 1 93 ? -3.014 6.422 4.973 1 98.94 93 ILE B O 1
ATOM 2132 N N . TYR B 1 94 ? -4.691 7.43 6.102 1 98.94 94 TYR B N 1
ATOM 2133 C CA . TYR B 1 94 ? -5.699 6.477 5.656 1 98.94 94 TYR B CA 1
ATOM 2134 C C . TYR B 1 94 ? -5.789 6.441 4.137 1 98.94 94 TYR B C 1
ATOM 2136 O O . TYR B 1 94 ? -5.73 5.371 3.527 1 98.94 94 TYR B O 1
ATOM 2144 N N . SER B 1 95 ? -5.953 7.574 3.568 1 98.88 95 SER B N 1
ATOM 2145 C CA . SER B 1 95 ? -6.172 7.66 2.127 1 98.88 95 SER B CA 1
ATOM 2146 C C . SER B 1 95 ? -4.961 7.152 1.353 1 98.88 95 SER B C 1
ATOM 2148 O O . SER B 1 95 ? -5.105 6.449 0.351 1 98.88 95 SER B O 1
ATOM 2150 N N . THR B 1 96 ? -3.762 7.492 1.82 1 98.94 96 THR B N 1
ATOM 2151 C CA . THR B 1 96 ? -2.537 7.016 1.184 1 98.94 96 THR B CA 1
ATOM 2152 C C . THR B 1 96 ? -2.434 5.496 1.274 1 98.94 96 THR B C 1
ATOM 2154 O O . THR B 1 96 ? -2.135 4.828 0.282 1 98.94 96 THR B O 1
ATOM 2157 N N . HIS B 1 97 ? -2.709 4.965 2.43 1 98.94 97 HIS B N 1
ATOM 2158 C CA . HIS B 1 97 ? -2.682 3.527 2.674 1 98.94 97 HIS B CA 1
ATOM 2159 C C . HIS B 1 97 ? -3.643 2.793 1.743 1 98.94 97 HIS B C 1
ATOM 2161 O O . HIS B 1 97 ? -3.254 1.829 1.079 1 98.94 97 HIS B O 1
ATOM 2167 N N . VAL B 1 98 ? -4.84 3.303 1.647 1 98.88 98 VAL B N 1
ATOM 2168 C CA . VAL B 1 98 ? -5.867 2.627 0.864 1 98.88 98 VAL B CA 1
ATOM 2169 C C . VAL B 1 98 ? -5.555 2.762 -0.625 1 98.88 98 VAL B C 1
ATOM 2171 O O . VAL B 1 98 ? -5.676 1.795 -1.381 1 98.88 98 VAL B O 1
ATOM 2174 N N . ALA B 1 99 ? -5.141 3.943 -1.012 1 98.88 99 ALA B N 1
ATOM 2175 C CA . ALA B 1 99 ? -4.793 4.125 -2.418 1 98.88 99 ALA B CA 1
ATOM 2176 C C . ALA B 1 99 ? -3.66 3.191 -2.828 1 98.88 99 ALA B C 1
ATOM 2178 O O . ALA B 1 99 ? -3.709 2.578 -3.898 1 98.88 99 ALA B O 1
ATOM 2179 N N . THR B 1 100 ? -2.684 3.074 -1.971 1 98.94 100 THR B N 1
ATOM 2180 C CA . THR B 1 100 ? -1.556 2.195 -2.254 1 98.94 100 THR B CA 1
ATOM 2181 C C . THR B 1 100 ? -2.018 0.747 -2.385 1 98.94 100 THR B C 1
ATOM 2183 O O . THR B 1 100 ? -1.636 0.05 -3.326 1 98.94 100 THR B O 1
ATOM 2186 N N . SER B 1 101 ? -2.834 0.263 -1.461 1 98.88 101 SER B N 1
ATOM 2187 C CA . SER B 1 101 ? -3.314 -1.114 -1.499 1 98.88 101 SER B CA 1
ATOM 2188 C C . SER B 1 101 ? -4.137 -1.378 -2.756 1 98.88 101 SER B C 1
ATOM 2190 O O . SER B 1 101 ? -3.969 -2.41 -3.408 1 98.88 101 SER B O 1
ATOM 2192 N N . LEU B 1 102 ? -4.953 -0.396 -3.15 1 98.88 102 LEU B N 1
ATOM 2193 C CA . LEU B 1 102 ? -5.863 -0.603 -4.27 1 98.88 102 LEU B CA 1
ATOM 2194 C C . LEU B 1 102 ? -5.117 -0.562 -5.598 1 98.88 102 LEU B C 1
ATOM 2196 O O . LEU B 1 102 ? -5.508 -1.233 -6.555 1 98.88 102 LEU B O 1
ATOM 2200 N N . VAL B 1 103 ? -4.031 0.175 -5.688 1 98.75 103 VAL B N 1
ATOM 2201 C CA . VAL B 1 103 ? -3.232 0.182 -6.91 1 98.75 103 VAL B CA 1
ATOM 2202 C C . VAL B 1 103 ? -2.705 -1.224 -7.188 1 98.75 103 VAL B C 1
ATOM 2204 O O . VAL B 1 103 ? -2.754 -1.696 -8.328 1 98.75 103 VAL B O 1
ATOM 2207 N N . ALA B 1 104 ? -2.258 -1.885 -6.164 1 98.75 104 ALA B N 1
ATOM 2208 C CA . ALA B 1 104 ? -1.771 -3.254 -6.312 1 98.75 104 ALA B CA 1
ATOM 2209 C C . ALA B 1 104 ? -2.906 -4.199 -6.691 1 98.75 104 ALA B C 1
ATOM 2211 O O . ALA B 1 104 ? -2.746 -5.055 -7.566 1 98.75 104 ALA B O 1
ATOM 2212 N N . ILE B 1 105 ? -4.023 -4.059 -6.066 1 98.88 105 ILE B N 1
ATOM 2213 C CA . ILE B 1 105 ? -5.176 -4.926 -6.301 1 98.88 105 ILE B CA 1
ATOM 2214 C C . ILE B 1 105 ? -5.676 -4.746 -7.734 1 98.88 105 ILE B C 1
ATOM 2216 O O . ILE B 1 105 ? -5.918 -5.73 -8.438 1 98.88 105 ILE B O 1
ATOM 2220 N N . LEU B 1 106 ? -5.785 -3.502 -8.156 1 98.69 106 LEU B N 1
ATOM 2221 C CA . LEU B 1 106 ? -6.289 -3.229 -9.5 1 98.69 106 LEU B CA 1
ATOM 2222 C C . LEU B 1 106 ? -5.324 -3.754 -10.555 1 98.69 106 LEU B C 1
ATOM 2224 O O . LEU B 1 106 ? -5.75 -4.293 -11.578 1 98.69 106 LEU B O 1
ATOM 2228 N N . ALA B 1 107 ? -4.051 -3.584 -10.297 1 98.56 107 ALA B N 1
ATOM 2229 C CA . ALA B 1 107 ? -3.061 -4.125 -11.227 1 98.56 107 ALA B CA 1
ATOM 2230 C C . ALA B 1 107 ? -3.174 -5.645 -11.32 1 98.56 107 ALA B C 1
ATOM 2232 O O . ALA B 1 107 ? -3.08 -6.207 -12.414 1 98.56 107 ALA B O 1
ATOM 2233 N N . HIS B 1 108 ? -3.344 -6.285 -10.203 1 98.38 108 HIS B N 1
ATOM 2234 C CA . HIS B 1 108 ? -3.512 -7.734 -10.195 1 98.38 108 HIS B CA 1
ATOM 2235 C C . HIS B 1 108 ? -4.754 -8.148 -10.984 1 98.38 108 HIS B C 1
ATOM 2237 O O . HIS B 1 108 ? -4.703 -9.086 -11.789 1 98.38 108 HIS B O 1
ATOM 2243 N N . ILE B 1 109 ? -5.824 -7.473 -10.812 1 98.19 109 ILE B N 1
ATOM 2244 C CA . ILE B 1 109 ? -7.074 -7.781 -11.5 1 98.19 109 ILE B CA 1
ATOM 2245 C C . ILE B 1 109 ? -6.895 -7.598 -13 1 98.19 109 ILE B C 1
ATOM 2247 O O . ILE B 1 109 ? -7.34 -8.438 -13.789 1 98.19 109 ILE B O 1
ATOM 2251 N N . LEU B 1 110 ? -6.227 -6.59 -13.414 1 97.69 110 LEU B N 1
ATOM 2252 C CA . LEU B 1 110 ? -6.125 -6.219 -14.82 1 97.69 110 LEU B CA 1
ATOM 2253 C C . LEU B 1 110 ? -5.16 -7.145 -15.555 1 97.69 110 LEU B C 1
ATOM 2255 O O . LEU B 1 110 ? -5.375 -7.473 -16.719 1 97.69 110 LEU B O 1
ATOM 2259 N N . PHE B 1 111 ? -4.141 -7.68 -14.828 1 97.12 111 PHE B N 1
ATOM 2260 C CA . PHE B 1 111 ? -3.051 -8.211 -15.641 1 97.12 111 PHE B CA 1
ATOM 2261 C C . PHE B 1 111 ? -2.691 -9.625 -15.203 1 97.12 111 PHE B C 1
ATOM 2263 O O . PHE B 1 111 ? -1.959 -10.328 -15.898 1 97.12 111 PHE B O 1
ATOM 2270 N N . HIS B 1 112 ? -3.182 -10.039 -14.039 1 96.38 112 HIS B N 1
ATOM 2271 C CA . HIS B 1 112 ? -2.846 -11.375 -13.562 1 96.38 112 HIS B CA 1
ATOM 2272 C C . HIS B 1 112 ? -3.529 -12.445 -14.398 1 96.38 112 HIS B C 1
ATOM 2274 O O . HIS B 1 112 ? -4.68 -12.281 -14.805 1 96.38 112 HIS B O 1
ATOM 2280 N N . ASP B 1 113 ? -2.83 -13.555 -14.648 1 94.06 113 ASP B N 1
ATOM 2281 C CA . ASP B 1 113 ? -3.414 -14.719 -15.312 1 94.06 113 ASP B CA 1
ATOM 2282 C C . ASP B 1 113 ? -4.207 -15.57 -14.32 1 94.06 113 ASP B C 1
ATOM 2284 O O . ASP B 1 113 ? -3.625 -16.297 -13.523 1 94.06 113 ASP B O 1
ATOM 2288 N N . PHE B 1 114 ? -5.496 -15.547 -14.398 1 94.56 114 PHE B N 1
ATOM 2289 C CA . PHE B 1 114 ? -6.367 -16.234 -13.461 1 94.56 114 PHE B CA 1
ATOM 2290 C C . PHE B 1 114 ? -6.676 -17.641 -13.945 1 94.56 114 PHE B C 1
ATOM 2292 O O . PHE B 1 114 ? -7.473 -18.359 -13.328 1 94.56 114 PHE B O 1
ATOM 2299 N N . SER B 1 115 ? -6.098 -18.078 -14.992 1 90.19 115 SER B N 1
ATOM 2300 C CA . SER B 1 115 ? -6.402 -19.391 -15.57 1 90.19 115 SER B CA 1
ATOM 2301 C C . SER B 1 115 ? -5.969 -20.516 -14.641 1 90.19 115 SER B C 1
ATOM 2303 O O . SER B 1 115 ? -6.523 -21.609 -14.695 1 90.19 115 SER B O 1
ATOM 2305 N N . LYS B 1 116 ? -5.051 -20.188 -13.75 1 83.44 116 LYS B N 1
ATOM 2306 C CA . LYS B 1 116 ? -4.527 -21.234 -12.859 1 83.44 116 LYS B CA 1
ATOM 2307 C C . LYS B 1 116 ? -5.211 -21.172 -11.5 1 83.44 116 LYS B C 1
ATOM 2309 O O . LYS B 1 116 ? -4.871 -21.953 -10.602 1 83.44 116 LYS B O 1
ATOM 2314 N N . SER B 1 117 ? -6.172 -20.328 -11.367 1 86.75 117 SER B N 1
ATOM 2315 C CA . SER B 1 117 ? -6.863 -20.188 -10.086 1 86.75 117 SER B CA 1
ATOM 2316 C C . SER B 1 117 ? -7.801 -21.359 -9.836 1 86.75 117 SER B C 1
ATOM 2318 O O . SER B 1 117 ? -8.398 -21.891 -10.766 1 86.75 117 SER B O 1
ATOM 2320 N N . GLU B 1 118 ? -7.863 -21.75 -8.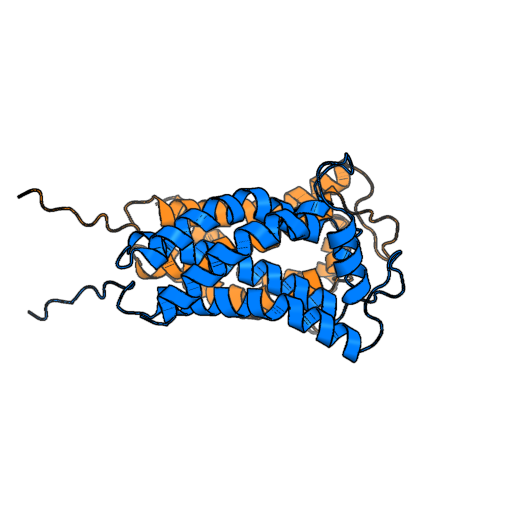609 1 87.56 118 GLU B N 1
ATOM 2321 C CA . GLU B 1 118 ? -8.781 -22.797 -8.203 1 87.56 118 GLU B CA 1
ATOM 2322 C C . GLU B 1 118 ? -10.234 -22.344 -8.305 1 87.56 118 GLU B C 1
ATOM 2324 O O . GLU B 1 118 ? -11.133 -23.141 -8.578 1 87.56 118 GLU B O 1
ATOM 2329 N N . HIS B 1 119 ? -10.422 -21.094 -8.047 1 89.44 119 HIS B N 1
ATOM 2330 C CA . HIS B 1 119 ? -11.758 -20.531 -8.102 1 89.44 119 HIS B CA 1
ATOM 2331 C C . HIS B 1 119 ? -11.945 -19.672 -9.352 1 89.44 119 HIS B C 1
ATOM 2333 O O . HIS B 1 119 ? -10.969 -19.234 -9.961 1 89.44 119 HIS B O 1
ATOM 2339 N N . LEU B 1 120 ? -13.227 -19.469 -9.633 1 90.25 120 LEU B N 1
ATOM 2340 C CA . LEU B 1 120 ? -13.555 -18.734 -10.859 1 90.25 120 LEU B CA 1
ATOM 2341 C C . LEU B 1 120 ? -13.031 -17.312 -10.805 1 90.25 120 LEU B C 1
ATOM 2343 O O . LEU B 1 120 ? -13.383 -16.547 -9.898 1 90.25 120 LEU B O 1
ATOM 2347 N N . GLY B 1 121 ? -12.125 -17.031 -11.703 1 94.25 121 GLY B N 1
ATOM 2348 C CA . GLY B 1 121 ? -11.617 -15.68 -11.867 1 94.25 121 GLY B CA 1
ATOM 2349 C C . GLY B 1 121 ? -12.055 -15.039 -13.172 1 94.25 121 GLY B C 1
ATOM 2350 O O . GLY B 1 121 ? -12.695 -15.688 -14.008 1 94.25 121 GLY B O 1
ATOM 2351 N N . PRO B 1 122 ? -11.789 -13.758 -13.266 1 96.56 122 PRO B N 1
ATOM 2352 C CA . PRO B 1 122 ? -12.117 -13.094 -14.531 1 96.56 122 PRO B CA 1
ATOM 2353 C C . PRO B 1 122 ? -11.227 -13.547 -15.68 1 96.56 122 PRO B C 1
ATOM 2355 O O . PRO B 1 122 ? -10 -13.477 -15.586 1 96.56 122 PRO B O 1
ATOM 2358 N N . ARG B 1 123 ? -11.867 -14 -16.797 1 92.75 123 ARG B N 1
ATOM 2359 C CA . ARG B 1 123 ? -11.125 -14.562 -17.906 1 92.75 123 ARG B CA 1
ATOM 2360 C C . ARG B 1 123 ? -11.133 -13.617 -19.109 1 92.75 123 ARG B C 1
ATOM 2362 O O . ARG B 1 123 ? -10.18 -13.602 -19.891 1 92.75 123 ARG B O 1
ATOM 2369 N N . THR B 1 124 ? -12.242 -12.93 -19.188 1 95.5 124 THR B N 1
ATOM 2370 C CA . THR B 1 124 ? -12.352 -11.992 -20.297 1 95.5 124 THR B CA 1
ATOM 2371 C C . THR B 1 124 ? -12.086 -10.562 -19.828 1 95.5 124 THR B C 1
ATOM 2373 O O . THR B 1 124 ? -12.133 -10.281 -18.625 1 95.5 124 THR B O 1
ATOM 2376 N N . GLN B 1 125 ? -11.836 -9.695 -20.797 1 96.62 125 GLN B N 1
ATOM 2377 C CA . GLN B 1 125 ? -11.633 -8.289 -20.5 1 96.62 125 GLN B CA 1
ATOM 2378 C C . GLN B 1 125 ? -12.883 -7.672 -19.875 1 96.62 125 GLN B C 1
ATOM 2380 O O . GLN B 1 125 ? -12.789 -6.832 -18.984 1 96.62 125 GLN B O 1
ATOM 2385 N N . GLN B 1 126 ? -14 -8.07 -20.359 1 97.56 126 GLN B N 1
ATOM 2386 C CA . GLN B 1 126 ? -15.25 -7.562 -19.812 1 97.56 126 GLN B CA 1
ATOM 2387 C C . GLN B 1 126 ? -15.422 -7.965 -18.344 1 97.56 126 GLN B C 1
ATOM 2389 O O . GLN B 1 126 ? -15.805 -7.141 -17.516 1 97.56 126 GLN B O 1
ATOM 2394 N N . GLU B 1 127 ? -15.117 -9.203 -18.062 1 97.69 127 GLU B N 1
ATOM 2395 C CA . GLU B 1 127 ? -15.211 -9.68 -16.688 1 97.69 127 GLU B CA 1
ATOM 2396 C C . GLU B 1 127 ? -14.234 -8.953 -15.773 1 97.69 127 GLU B C 1
ATOM 2398 O O . GLU B 1 127 ? -14.562 -8.625 -14.633 1 97.69 127 GLU B O 1
ATOM 2403 N N . ARG B 1 128 ? -13.062 -8.703 -16.25 1 98 128 ARG B N 1
ATOM 2404 C CA . ARG B 1 128 ? -12.078 -7.938 -15.5 1 98 128 ARG B CA 1
ATOM 2405 C C . ARG B 1 128 ? -12.586 -6.531 -15.203 1 98 128 ARG B C 1
ATOM 2407 O O . ARG B 1 128 ? -12.43 -6.031 -14.086 1 98 128 ARG B O 1
ATOM 2414 N N . LEU B 1 129 ? -13.164 -5.914 -16.188 1 98.12 129 LEU B N 1
ATOM 2415 C CA . LEU B 1 129 ? -13.664 -4.555 -16.031 1 98.12 129 LEU B CA 1
ATOM 2416 C C . LEU B 1 129 ? -14.828 -4.516 -15.047 1 98.12 129 LEU B C 1
ATOM 2418 O O . LEU B 1 129 ? -14.992 -3.551 -14.297 1 98.12 129 LEU B O 1
ATOM 2422 N N . ILE B 1 130 ? -15.656 -5.512 -15.031 1 98.38 130 ILE B N 1
ATOM 2423 C CA . ILE B 1 130 ? -16.75 -5.602 -14.086 1 98.38 130 ILE B CA 1
ATOM 2424 C C . ILE B 1 130 ? -16.203 -5.695 -12.664 1 98.38 130 ILE B C 1
ATOM 2426 O O . ILE B 1 130 ? -16.641 -4.961 -11.773 1 98.38 130 ILE B O 1
ATOM 2430 N N . LEU B 1 131 ? -15.234 -6.59 -12.484 1 98.44 131 LEU B N 1
ATOM 2431 C CA . LEU B 1 131 ? -14.609 -6.699 -11.172 1 98.44 131 LEU B CA 1
ATOM 2432 C C . LEU B 1 131 ? -13.914 -5.398 -10.781 1 98.44 131 LEU B C 1
ATOM 2434 O O . LEU B 1 131 ? -14.031 -4.941 -9.648 1 98.44 131 LEU B O 1
ATOM 2438 N N . LEU B 1 132 ? -13.273 -4.781 -11.727 1 98.44 132 LEU B N 1
ATOM 2439 C CA . LEU B 1 132 ? -12.617 -3.494 -11.508 1 98.44 132 LEU B CA 1
ATOM 2440 C C . LEU B 1 132 ? -13.625 -2.451 -11.031 1 98.44 132 LEU B C 1
ATOM 2442 O O . LEU B 1 132 ? -13.32 -1.642 -10.148 1 98.44 132 LEU B O 1
ATOM 2446 N N . SER B 1 133 ? -14.797 -2.449 -11.555 1 98.06 133 SER B N 1
ATOM 2447 C CA . SER B 1 133 ? -15.805 -1.45 -11.227 1 98.06 133 SER B CA 1
ATOM 2448 C C . SER B 1 133 ? -16.25 -1.581 -9.773 1 98.06 133 SER B C 1
ATOM 2450 O O . SER B 1 133 ? -16.734 -0.615 -9.18 1 98.06 133 SER B O 1
ATOM 2452 N N . VAL B 1 134 ? -16.109 -2.764 -9.234 1 97.69 134 VAL B N 1
ATOM 2453 C CA . VAL B 1 134 ? -16.438 -2.994 -7.832 1 97.69 134 VAL B CA 1
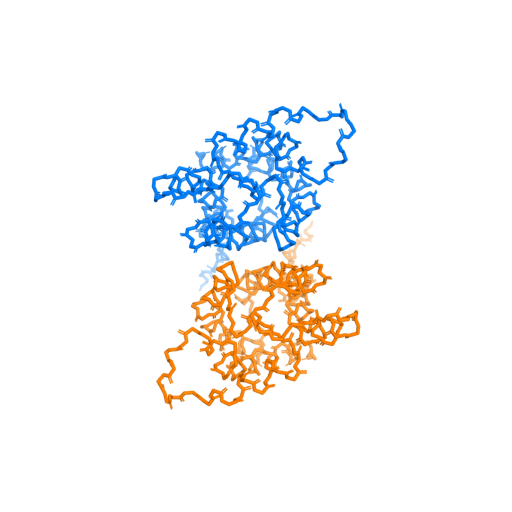ATOM 2454 C C . VAL B 1 134 ? -15.391 -2.328 -6.941 1 97.69 134 VAL B C 1
ATOM 2456 O O . VAL B 1 134 ? -15.727 -1.771 -5.891 1 97.69 134 VAL B O 1
ATOM 2459 N N . TYR B 1 135 ? -14.125 -2.311 -7.367 1 98.38 135 TYR B N 1
ATOM 2460 C CA . TYR B 1 135 ? -13.008 -1.867 -6.539 1 98.38 135 TYR B CA 1
ATOM 2461 C C . TYR B 1 135 ? -12.711 -0.389 -6.77 1 98.38 135 TYR B C 1
ATOM 2463 O O . TYR B 1 135 ? -12.227 0.299 -5.867 1 98.38 135 TYR B O 1
ATOM 2471 N N . ILE B 1 136 ? -13.047 0.193 -7.824 1 98.25 136 ILE B N 1
ATOM 2472 C CA . ILE B 1 136 ? -12.586 1.5 -8.273 1 98.25 136 ILE B CA 1
ATOM 2473 C C . ILE B 1 136 ? -13.125 2.588 -7.352 1 98.25 136 ILE B C 1
ATOM 2475 O O . ILE B 1 136 ? -12.406 3.52 -6.992 1 98.25 136 ILE B O 1
ATOM 2479 N N . PRO B 1 137 ? -14.398 2.516 -6.891 1 97 137 PRO B N 1
ATOM 2480 C CA . PRO B 1 137 ? -14.875 3.553 -5.973 1 97 137 PRO B CA 1
ATOM 2481 C C . PRO B 1 137 ? -14.047 3.629 -4.691 1 97 137 PRO B C 1
ATOM 2483 O O . PRO B 1 137 ? -13.875 4.715 -4.125 1 97 137 PRO B O 1
ATOM 2486 N N . TYR B 1 138 ? -13.539 2.562 -4.328 1 97.81 138 TYR B N 1
ATOM 2487 C CA . TYR B 1 138 ? -12.766 2.488 -3.092 1 97.81 138 TYR B CA 1
ATOM 2488 C C . TYR B 1 138 ? -11.352 3.012 -3.301 1 97.81 138 TYR B C 1
ATOM 2490 O O . TYR B 1 138 ? -10.586 3.15 -2.344 1 97.81 138 TYR B O 1
ATOM 2498 N N . LEU B 1 139 ? -10.992 3.281 -4.504 1 98.62 139 LEU B N 1
ATOM 2499 C CA . LEU B 1 139 ? -9.781 4.031 -4.801 1 98.62 139 LEU B CA 1
ATOM 2500 C C . LEU B 1 139 ? -10.086 5.516 -4.973 1 98.62 139 LEU B C 1
ATOM 2502 O O . LEU B 1 139 ? -9.383 6.367 -4.426 1 98.62 139 LEU B O 1
ATOM 2506 N N . LEU B 1 140 ? -11.188 5.809 -5.672 1 98.5 140 LEU B N 1
ATOM 2507 C CA . LEU B 1 140 ? -11.492 7.18 -6.074 1 98.5 140 LEU B CA 1
ATOM 2508 C C . LEU B 1 140 ? -11.828 8.039 -4.855 1 98.5 140 LEU B C 1
ATOM 2510 O O . LEU B 1 140 ? -11.391 9.188 -4.766 1 98.5 140 LEU B O 1
ATOM 2514 N N . ILE B 1 141 ? -12.539 7.5 -3.91 1 98.38 141 ILE B N 1
ATOM 2515 C CA . ILE B 1 141 ? -12.969 8.297 -2.768 1 98.38 141 ILE B CA 1
ATOM 2516 C C . ILE B 1 141 ? -11.773 8.602 -1.865 1 98.38 141 ILE B C 1
ATOM 2518 O O . ILE B 1 141 ? -11.547 9.75 -1.488 1 98.38 141 ILE B O 1
ATOM 2522 N N . PRO B 1 142 ? -10.969 7.629 -1.539 1 98.62 142 PRO B N 1
ATOM 2523 C CA . PRO B 1 142 ? -9.766 7.953 -0.773 1 98.62 142 PRO B CA 1
ATOM 2524 C C . PRO B 1 142 ? -8.867 8.961 -1.487 1 98.62 142 PRO B C 1
ATOM 2526 O O . PRO B 1 142 ? -8.266 9.82 -0.843 1 98.62 142 PRO B O 1
ATOM 2529 N N . LEU B 1 143 ? -8.773 8.867 -2.783 1 98.81 143 LEU B N 1
ATOM 2530 C CA . LEU B 1 143 ? -7.988 9.859 -3.51 1 98.81 143 LEU B CA 1
ATOM 2531 C C . LEU B 1 143 ? -8.609 11.25 -3.377 1 98.81 143 LEU B C 1
ATOM 2533 O O . LEU B 1 143 ? -7.891 12.242 -3.262 1 98.81 143 LEU B O 1
ATOM 2537 N N . LEU B 1 144 ? -9.898 11.297 -3.432 1 98.5 144 LEU B N 1
ATOM 2538 C CA . LEU B 1 144 ? -10.594 12.562 -3.236 1 98.5 144 LEU B CA 1
ATOM 2539 C C . LEU B 1 144 ? -10.367 13.094 -1.823 1 98.5 144 LEU B C 1
ATOM 2541 O O . LEU B 1 144 ? -10.18 14.297 -1.63 1 98.5 144 LEU B O 1
ATOM 2545 N N . ILE B 1 145 ? -10.391 12.203 -0.848 1 98.38 145 ILE B N 1
ATOM 2546 C CA . ILE B 1 145 ? -10.117 12.586 0.53 1 98.38 145 ILE B CA 1
ATOM 2547 C C . ILE B 1 145 ? -8.703 13.164 0.631 1 98.38 145 ILE B C 1
ATOM 2549 O O . ILE B 1 145 ? -8.5 14.234 1.199 1 98.38 145 ILE B O 1
ATOM 2553 N N . LEU B 1 146 ? -7.781 12.492 0.058 1 98.56 146 LEU B N 1
ATOM 2554 C CA . LEU B 1 146 ? -6.398 12.961 0.078 1 98.56 146 LEU B CA 1
ATOM 2555 C C . LEU B 1 146 ? -6.277 14.336 -0.562 1 98.56 146 LEU B C 1
ATOM 2557 O O . LEU B 1 146 ? -5.672 15.242 0.013 1 98.56 146 LEU B O 1
ATOM 2561 N N . PHE B 1 147 ? -6.898 14.453 -1.688 1 98.19 147 PHE B N 1
ATOM 2562 C CA . PHE B 1 147 ? -6.879 15.727 -2.402 1 98.19 147 PHE B CA 1
ATOM 2563 C C . PHE B 1 147 ? -7.488 16.828 -1.554 1 98.19 147 PHE B C 1
ATOM 2565 O O . PHE B 1 147 ? -6.949 17.938 -1.482 1 98.19 147 PHE B O 1
ATOM 2572 N N . THR B 1 148 ? -8.57 16.562 -0.918 1 97.12 148 THR B N 1
ATOM 2573 C CA . THR B 1 148 ? -9.266 17.531 -0.081 1 97.12 148 THR B CA 1
ATOM 2574 C C . THR B 1 148 ? -8.406 17.922 1.114 1 97.12 148 THR B C 1
ATOM 2576 O O . THR B 1 148 ? -8.305 19.109 1.443 1 97.12 148 THR B O 1
ATOM 2579 N N . MET B 1 149 ? -7.746 16.969 1.765 1 97.06 149 MET B N 1
ATOM 2580 C CA . MET B 1 149 ? -6.879 17.281 2.9 1 97.06 149 MET B CA 1
ATOM 2581 C C . MET B 1 149 ? -5.707 18.156 2.469 1 97.06 149 MET B C 1
ATOM 2583 O O . MET B 1 149 ? -5.215 18.969 3.25 1 97.06 149 MET B O 1
ATOM 2587 N N . LEU B 1 150 ? -5.258 17.969 1.243 1 96.94 150 LEU B N 1
ATOM 2588 C CA . LEU B 1 150 ? -4.047 18.641 0.783 1 96.94 150 LEU B CA 1
ATOM 2589 C C . LEU B 1 150 ? -4.359 20.047 0.292 1 96.94 150 LEU B C 1
ATOM 2591 O O . LEU B 1 150 ? -3.525 20.953 0.406 1 96.94 150 LEU B O 1
ATOM 2595 N N . TYR B 1 151 ? -5.586 20.266 -0.15 1 95.5 151 TYR B N 1
ATOM 2596 C CA . TYR B 1 151 ? -5.742 21.5 -0.904 1 95.5 151 TYR B CA 1
ATOM 2597 C C . TYR B 1 151 ? -6.91 22.328 -0.371 1 95.5 151 TYR B C 1
ATOM 2599 O O . TYR B 1 151 ? -7.039 23.516 -0.684 1 95.5 151 TYR B O 1
ATOM 2607 N N . SER B 1 152 ? -7.754 21.719 0.384 1 92.5 152 SER B N 1
ATOM 2608 C CA . SER B 1 152 ? -8.883 22.469 0.914 1 92.5 152 SER B CA 1
ATOM 2609 C C . SER B 1 152 ? -8.438 23.422 2.027 1 92.5 152 SER B C 1
ATOM 2611 O O . SER B 1 152 ? -7.762 23 2.971 1 92.5 152 SER B O 1
ATOM 2613 N N . PRO B 1 153 ? -8.805 24.672 1.962 1 90.19 153 PRO B N 1
ATOM 2614 C CA . PRO B 1 153 ? -8.469 25.641 3.018 1 90.19 153 PRO B CA 1
ATOM 2615 C C . PRO B 1 153 ? -9.078 25.25 4.371 1 90.19 153 PRO B C 1
ATOM 2617 O O . PRO B 1 153 ? -8.578 25.688 5.414 1 90.19 153 PRO B O 1
ATOM 2620 N N . GLN B 1 154 ? -10.117 24.453 4.301 1 86.56 154 GLN B N 1
ATOM 2621 C CA . GLN B 1 154 ? -10.766 24.016 5.531 1 86.56 154 GLN B CA 1
ATOM 2622 C C . GLN B 1 154 ? -9.805 23.219 6.402 1 86.56 154 GLN B C 1
ATOM 2624 O O . GLN B 1 154 ? -9.883 23.266 7.633 1 86.56 154 GLN B O 1
ATOM 2629 N N . TYR B 1 155 ? -8.875 22.578 5.762 1 87.5 155 TYR B N 1
ATOM 2630 C CA . TYR B 1 155 ? -8 21.672 6.508 1 87.5 155 TYR B CA 1
ATOM 2631 C C . TYR B 1 155 ? -6.559 22.172 6.465 1 87.5 155 TYR B C 1
ATOM 2633 O O . TYR B 1 155 ? -5.688 21.609 7.133 1 87.5 155 TYR B O 1
ATOM 2641 N N . ASN B 1 156 ? -6.27 23.062 5.602 1 80.88 156 ASN B N 1
ATOM 2642 C CA . ASN B 1 156 ? -4.922 23.609 5.453 1 80.88 156 ASN B CA 1
ATOM 2643 C C . ASN B 1 156 ? -4.801 25 6.066 1 80.88 156 ASN B C 1
ATOM 2645 O O . ASN B 1 156 ? -5.578 25.891 5.742 1 80.88 156 ASN B O 1
ATOM 2649 N N . GLN B 1 157 ? -4.715 25.094 7.355 1 62.81 157 GLN B N 1
ATOM 2650 C CA . GLN B 1 157 ? -4.609 26.422 7.93 1 62.81 157 GLN B CA 1
ATOM 2651 C C . GLN B 1 157 ? -3.549 27.25 7.203 1 62.81 157 GLN B C 1
ATOM 2653 O O . GLN B 1 157 ? -2.389 26.844 7.113 1 62.81 157 GLN B O 1
ATOM 2658 N N . VAL B 1 158 ? -3.756 27.688 6.043 1 51.09 158 VAL B N 1
ATOM 2659 C CA . VAL B 1 158 ? -2.848 28.688 5.508 1 51.09 158 VAL B CA 1
ATOM 2660 C C . VAL B 1 158 ? -2.42 29.641 6.621 1 51.09 158 VAL B C 1
ATOM 2662 O O . VAL B 1 158 ? -3.262 30.203 7.328 1 51.09 158 VAL B O 1
ATOM 2665 N N . GLU B 1 159 ? -1.333 29.344 7.305 1 46.06 159 GLU B N 1
ATOM 2666 C CA . GLU B 1 159 ? -0.76 30.438 8.086 1 46.06 159 GLU B CA 1
ATOM 2667 C C . GLU B 1 159 ? -1.035 31.781 7.43 1 46.06 159 GLU B C 1
ATOM 2669 O O . GLU B 1 159 ? -0.661 32 6.277 1 46.06 159 GLU B O 1
ATOM 2674 N N . LYS B 1 160 ? -2.111 32.375 7.559 1 45.56 160 LYS B N 1
ATOM 2675 C CA . LYS B 1 160 ? -2.273 33.781 7.207 1 45.56 160 LYS B CA 1
ATOM 2676 C C . LYS B 1 160 ? -1.008 34.562 7.516 1 45.56 160 LYS B C 1
ATOM 2678 O O . LYS B 1 160 ? -0.6 34.656 8.672 1 45.56 160 LYS B O 1
ATOM 2683 N N . ARG B 1 161 ? 0.085 34.469 6.746 1 45.03 161 ARG B N 1
ATOM 2684 C CA . ARG B 1 161 ? 1.106 35.5 6.789 1 45.03 161 ARG B CA 1
ATOM 2685 C C . ARG B 1 161 ? 0.476 36.875 6.969 1 45.03 161 ARG B C 1
ATOM 2687 O O . ARG B 1 161 ? -0.356 37.312 6.16 1 45.03 161 ARG B O 1
ATOM 2694 N N . LYS B 1 162 ? 0.3 37.25 8.125 1 43.03 162 LYS B N 1
ATOM 2695 C CA . LYS B 1 162 ? 0.042 38.625 8.438 1 43.03 162 LYS B CA 1
ATOM 2696 C C . LYS B 1 162 ? 0.936 39.562 7.613 1 43.03 162 LYS B C 1
ATOM 2698 O O . LYS B 1 162 ? 2.164 39.5 7.711 1 43.03 162 LYS B O 1
ATOM 2703 N N . ARG B 1 163 ? 0.685 39.875 6.387 1 42.72 163 ARG B N 1
ATOM 2704 C CA . ARG B 1 163 ? 1.305 41.031 5.789 1 42.72 163 ARG B CA 1
ATOM 2705 C C . ARG B 1 163 ? 1.293 42.219 6.762 1 42.72 163 ARG B C 1
ATOM 2707 O O . ARG B 1 163 ? 0.232 42.75 7.066 1 42.72 163 ARG B O 1
ATOM 2714 N N . LYS B 1 164 ? 2.332 42.188 7.695 1 38.28 164 LYS B N 1
ATOM 2715 C CA . LYS B 1 164 ? 2.686 43.562 8.109 1 38.28 164 LYS B CA 1
ATOM 2716 C C . LYS B 1 164 ? 3.428 44.281 7.004 1 38.28 164 LYS B C 1
ATOM 2718 O O . LYS B 1 164 ? 4.293 43.719 6.34 1 38.28 164 LYS B O 1
#

Radius of gyration: 21.42 Å; Cα contacts (8 Å, |Δi|>4): 364; chains: 2; bounding box: 48×68×52 Å

Foldseek 3Di:
DVLLVVQLVVLVVVLCCLVQELLVLVDDPPPPHPVVVNVCVCVVLVPCCSVPPDPLSVVVNVCCVPPVNVCSVVSSVDSVVDLPLVVLVVLLVVLVSQLVSLVVVLVCLQDPDCVPPPGGHDDDNVSSVSNVVVSVVSNVSSVVSNVCSVDPCSNVVPPPPPPD/DVLLVVQLVVLVVVLCCLVQELLVLVDDPPPPHPVVVNVCVCVVLVPLCSVPPDPLSVVVNVCCVPPVNVCSVVSSVDSVVDLPLVVLVVLLVVLVSQLVSLVVVLVCLQDPDCVPPPGGHDDDNVSSVSNVVVSVVSNVSSVVSNVCSVDPCSNVVPPPPPPD